Protein AF-A0A519YBW6-F1 (afdb_monomer_lite)

Structure (mmCIF, N/CA/C/O backbone):
data_AF-A0A519YBW6-F1
#
_entry.id   AF-A0A519YBW6-F1
#
loop_
_atom_site.group_PDB
_atom_site.id
_atom_site.type_symbol
_atom_site.label_atom_id
_atom_site.label_alt_id
_atom_site.label_comp_id
_atom_site.label_asym_id
_atom_site.label_entity_id
_atom_site.label_seq_id
_atom_site.pdbx_PDB_ins_code
_atom_site.Cartn_x
_atom_site.Cartn_y
_atom_site.Cartn_z
_atom_site.occupancy
_atom_site.B_iso_or_equiv
_atom_site.auth_seq_id
_atom_site.auth_comp_id
_atom_site.auth_asym_id
_atom_site.auth_atom_id
_atom_site.pdbx_PDB_model_num
ATOM 1 N N . MET A 1 1 ? 55.403 -42.410 0.006 1.00 46.16 1 MET A N 1
ATOM 2 C CA . MET A 1 1 ? 54.877 -42.848 -1.304 1.00 46.16 1 MET A CA 1
ATOM 3 C C . MET A 1 1 ? 54.795 -44.365 -1.303 1.00 46.16 1 MET A C 1
ATOM 5 O O . MET A 1 1 ? 55.770 -45.016 -1.640 1.00 46.16 1 MET A O 1
ATOM 9 N N . THR A 1 2 ? 53.668 -44.922 -0.871 1.00 36.78 2 THR A N 1
ATOM 10 C CA . THR A 1 2 ? 53.352 -46.352 -0.995 1.00 36.78 2 THR A CA 1
ATOM 11 C C . THR A 1 2 ? 51.838 -46.460 -1.130 1.00 36.78 2 THR A C 1
ATOM 13 O O . THR A 1 2 ? 51.086 -46.081 -0.234 1.00 36.78 2 THR A O 1
ATOM 16 N N . THR A 1 3 ? 51.390 -46.859 -2.314 1.00 39.72 3 THR A N 1
ATOM 17 C CA . THR A 1 3 ? 49.984 -46.994 -2.690 1.00 39.72 3 THR A CA 1
ATOM 18 C C . THR A 1 3 ? 49.427 -48.328 -2.199 1.00 39.72 3 THR A C 1
ATOM 20 O O . THR A 1 3 ? 50.020 -49.386 -2.392 1.00 39.72 3 THR A O 1
ATOM 23 N N . SER A 1 4 ? 48.273 -48.240 -1.542 1.00 36.28 4 SER A N 1
ATOM 24 C CA . SER A 1 4 ? 47.446 -49.337 -1.040 1.00 36.28 4 SER A CA 1
ATOM 25 C C . SER A 1 4 ? 46.604 -49.939 -2.170 1.00 36.28 4 SER A C 1
ATOM 27 O O . SER A 1 4 ? 45.960 -49.201 -2.914 1.00 36.28 4 SER A O 1
ATOM 29 N N . LEU A 1 5 ? 46.577 -51.270 -2.275 1.00 41.62 5 LEU A N 1
ATOM 30 C CA . LEU A 1 5 ? 45.609 -52.026 -3.073 1.00 41.62 5 LEU A CA 1
ATOM 31 C C . LEU A 1 5 ? 45.194 -53.277 -2.287 1.00 41.62 5 LEU A C 1
ATOM 33 O O . LEU A 1 5 ? 45.833 -54.320 -2.380 1.00 41.62 5 LEU A O 1
ATOM 37 N N . HIS A 1 6 ? 44.095 -53.182 -1.539 1.00 41.62 6 HIS A N 1
ATOM 38 C CA . HIS A 1 6 ? 43.350 -54.350 -1.070 1.00 41.62 6 HIS A CA 1
ATOM 39 C C . HIS A 1 6 ? 42.032 -54.441 -1.838 1.00 41.62 6 HIS A C 1
ATOM 41 O O . HIS A 1 6 ? 41.186 -53.551 -1.784 1.00 41.62 6 HIS A O 1
ATOM 47 N N . ARG A 1 7 ? 41.891 -55.536 -2.590 1.00 43.91 7 ARG A N 1
ATOM 48 C CA . ARG A 1 7 ? 40.668 -55.947 -3.279 1.00 43.91 7 ARG A CA 1
ATOM 49 C C . ARG A 1 7 ? 39.645 -56.393 -2.232 1.00 43.91 7 ARG A C 1
ATOM 51 O O . ARG A 1 7 ? 39.925 -57.325 -1.485 1.00 43.91 7 ARG A O 1
ATOM 58 N N . ALA A 1 8 ? 38.477 -55.758 -2.201 1.00 43.44 8 ALA A N 1
ATOM 59 C CA . ALA A 1 8 ? 37.335 -56.195 -1.404 1.00 43.44 8 ALA A CA 1
ATOM 60 C C . ALA A 1 8 ? 36.242 -56.759 -2.324 1.00 43.44 8 ALA A C 1
ATOM 62 O O . ALA A 1 8 ? 35.919 -56.185 -3.365 1.00 43.44 8 ALA A O 1
ATOM 63 N N . ALA A 1 9 ? 35.738 -57.927 -1.934 1.00 42.34 9 ALA A N 1
ATOM 64 C CA . ALA A 1 9 ? 34.761 -58.739 -2.637 1.00 42.34 9 ALA A CA 1
ATOM 65 C C . ALA A 1 9 ? 33.393 -58.049 -2.758 1.00 42.34 9 ALA A C 1
ATOM 67 O O . ALA A 1 9 ? 32.937 -57.365 -1.844 1.00 42.34 9 ALA A O 1
ATOM 68 N N . TRP A 1 10 ? 32.728 -58.265 -3.891 1.00 40.94 10 TRP A N 1
ATOM 69 C CA . TRP A 1 10 ? 31.355 -57.835 -4.132 1.00 40.94 10 TRP A CA 1
ATOM 70 C C . TRP A 1 10 ? 30.381 -58.815 -3.472 1.00 40.94 10 TRP A C 1
ATOM 72 O O . TRP A 1 10 ? 30.338 -59.986 -3.842 1.00 40.94 10 TRP A O 1
ATOM 82 N N . ALA A 1 11 ? 29.582 -58.330 -2.523 1.00 46.62 11 ALA A N 1
ATOM 83 C CA . ALA A 1 11 ? 28.401 -59.025 -2.022 1.00 46.62 11 ALA A CA 1
ATOM 84 C C . ALA A 1 11 ? 27.157 -58.323 -2.580 1.00 46.62 11 ALA A C 1
ATOM 86 O O . ALA A 1 11 ? 26.882 -57.170 -2.252 1.00 46.62 11 ALA A O 1
ATOM 87 N N . ALA A 1 12 ? 26.430 -59.014 -3.457 1.00 46.47 12 ALA A N 1
ATOM 88 C CA . ALA A 1 12 ? 25.155 -58.560 -3.988 1.00 46.47 12 ALA A CA 1
ATOM 89 C C . ALA A 1 12 ? 24.068 -58.717 -2.915 1.00 46.47 12 ALA A C 1
ATOM 91 O O . ALA A 1 12 ? 23.764 -59.832 -2.498 1.00 46.47 12 ALA A O 1
ATOM 92 N N . TRP A 1 13 ? 23.475 -57.604 -2.487 1.00 43.44 13 TRP A N 1
ATOM 93 C CA . TRP A 1 13 ? 22.269 -57.600 -1.663 1.00 43.44 13 TRP A CA 1
ATOM 94 C C . TRP A 1 13 ? 21.082 -57.242 -2.554 1.00 43.44 13 TRP A C 1
ATOM 96 O O . TRP A 1 13 ? 20.910 -56.094 -2.957 1.00 43.44 13 TRP A O 1
ATOM 106 N N . VAL A 1 14 ? 20.274 -58.248 -2.887 1.00 51.56 14 VAL A N 1
ATOM 107 C CA . VAL A 1 14 ? 18.954 -58.056 -3.493 1.00 51.56 14 VAL A CA 1
ATOM 108 C C . VAL A 1 14 ? 18.003 -57.678 -2.363 1.00 51.56 14 VAL A C 1
ATOM 110 O O . VAL A 1 14 ? 17.616 -58.531 -1.567 1.00 51.56 14 VAL A O 1
ATOM 113 N N . LEU A 1 15 ? 17.652 -56.396 -2.262 1.00 49.19 15 LEU A N 1
ATOM 114 C CA . LEU A 1 15 ? 16.602 -55.942 -1.356 1.00 49.19 15 LEU A CA 1
ATOM 115 C C . LEU A 1 15 ? 15.256 -56.084 -2.078 1.00 49.19 15 LEU A C 1
ATOM 117 O O . LEU A 1 15 ? 14.939 -55.338 -3.003 1.00 49.19 15 LEU A O 1
ATOM 121 N N . THR A 1 16 ? 14.487 -57.091 -1.680 1.00 52.25 16 THR A N 1
ATOM 122 C CA . THR A 1 16 ? 13.110 -57.329 -2.118 1.00 52.25 16 THR A CA 1
ATOM 123 C C . THR A 1 16 ? 12.224 -56.118 -1.825 1.00 52.25 16 THR A C 1
ATOM 125 O O . THR A 1 16 ? 12.059 -55.731 -0.669 1.00 52.25 16 THR A O 1
ATOM 128 N N . LEU A 1 17 ? 11.620 -55.554 -2.875 1.00 50.50 17 LEU A N 1
ATOM 129 C CA . LEU A 1 17 ? 10.516 -54.600 -2.786 1.00 50.50 17 LEU A CA 1
ATOM 130 C C . LEU A 1 17 ? 9.326 -55.282 -2.089 1.00 50.50 17 LEU A C 1
ATOM 132 O O . LEU A 1 17 ? 8.683 -56.164 -2.659 1.00 50.50 17 LEU A O 1
ATOM 136 N N . GLY A 1 18 ? 9.027 -54.878 -0.856 1.00 48.00 18 GLY A N 1
ATOM 137 C CA . GLY A 1 18 ? 7.773 -55.223 -0.196 1.00 48.00 18 GLY A CA 1
ATOM 138 C C . GLY A 1 18 ? 6.640 -54.385 -0.781 1.00 48.00 18 GLY A C 1
ATOM 139 O O . GLY A 1 18 ? 6.540 -53.195 -0.496 1.00 48.00 18 GLY A O 1
ATOM 140 N N . LEU A 1 19 ? 5.785 -54.998 -1.599 1.00 50.03 19 LEU A N 1
ATOM 141 C CA . LEU A 1 19 ? 4.478 -54.444 -1.947 1.00 50.03 19 LEU A CA 1
ATOM 142 C C . LEU A 1 19 ? 3.618 -54.429 -0.676 1.00 50.03 19 LEU A C 1
ATOM 144 O O . LEU A 1 19 ? 3.125 -55.469 -0.241 1.00 50.03 19 LEU A O 1
ATOM 148 N N . ALA A 1 20 ? 3.451 -53.256 -0.067 1.00 54.16 20 ALA A N 1
ATOM 149 C CA . ALA A 1 20 ? 2.447 -53.054 0.966 1.00 54.16 20 ALA A CA 1
ATOM 150 C C . ALA A 1 20 ? 1.060 -53.138 0.310 1.00 54.16 20 ALA A C 1
ATOM 152 O O . ALA A 1 20 ? 0.628 -52.227 -0.395 1.00 54.16 20 ALA A O 1
ATOM 153 N N . ALA A 1 21 ? 0.381 -54.266 0.503 1.00 49.03 21 ALA A N 1
ATOM 154 C CA . ALA A 1 21 ? -1.018 -54.421 0.150 1.00 49.03 21 ALA A CA 1
ATOM 155 C C . ALA A 1 21 ? -1.872 -53.513 1.051 1.00 49.03 21 ALA A C 1
ATOM 157 O O . ALA A 1 21 ? -1.762 -53.564 2.276 1.00 49.03 21 ALA A O 1
ATOM 158 N N . CYS A 1 22 ? -2.737 -52.693 0.449 1.00 45.34 22 CYS A N 1
ATOM 159 C CA . CYS A 1 22 ? -3.796 -51.988 1.163 1.00 45.34 22 CYS A CA 1
ATOM 160 C C . CYS A 1 22 ? -4.774 -53.005 1.759 1.00 45.34 22 CYS A C 1
ATOM 162 O O . CYS A 1 22 ? -5.685 -53.479 1.079 1.00 45.34 22 CYS A O 1
ATOM 164 N N . SER A 1 23 ? -4.623 -53.311 3.042 1.00 53.53 23 SER A N 1
ATOM 165 C CA . SER A 1 23 ? -5.712 -53.887 3.821 1.00 53.53 23 SER A CA 1
ATOM 166 C C . SER A 1 23 ? -6.702 -52.769 4.129 1.00 53.53 23 SER A C 1
ATOM 168 O O . SER A 1 23 ? -6.359 -51.785 4.779 1.00 53.53 23 SER A O 1
ATOM 170 N N . LYS A 1 24 ? -7.930 -52.899 3.623 1.00 47.19 24 LYS A N 1
ATOM 171 C CA . LYS A 1 24 ? -9.050 -52.019 3.962 1.00 47.19 24 LYS A CA 1
ATOM 172 C C . LYS A 1 24 ? -9.316 -52.147 5.461 1.00 47.19 24 LYS A C 1
ATOM 174 O O . LYS A 1 24 ? -9.797 -53.180 5.917 1.00 47.19 24 LYS A O 1
ATOM 179 N N . GLU A 1 25 ? -8.970 -51.112 6.211 1.00 49.62 25 GLU A N 1
ATOM 180 C CA . GLU A 1 25 ? -9.198 -51.043 7.648 1.00 49.62 25 GLU A CA 1
ATOM 181 C C . GLU A 1 25 ? -10.710 -51.024 7.905 1.00 49.62 25 GLU A C 1
ATOM 183 O O . GLU A 1 25 ? -11.430 -50.118 7.478 1.00 49.62 25 GLU A O 1
ATOM 188 N N . ALA A 1 26 ? -11.224 -52.089 8.521 1.00 56.41 26 ALA A N 1
ATOM 189 C CA . ALA A 1 26 ? -12.610 -52.143 8.949 1.00 56.41 26 ALA A CA 1
ATOM 190 C C . ALA A 1 26 ? -12.732 -51.306 10.225 1.00 56.41 26 ALA A C 1
ATOM 192 O O . ALA A 1 26 ? -12.296 -51.724 11.295 1.00 56.41 26 ALA A O 1
ATOM 193 N N . ALA A 1 27 ? -13.294 -50.105 10.093 1.00 53.34 27 ALA A N 1
ATOM 194 C CA . ALA A 1 27 ? -13.574 -49.235 11.225 1.00 53.34 27 ALA A CA 1
ATOM 195 C C . ALA A 1 27 ? -14.496 -49.948 12.231 1.00 53.34 27 ALA A C 1
ATOM 197 O O . ALA A 1 27 ? -15.582 -50.413 11.880 1.00 53.34 27 ALA A O 1
ATOM 198 N N . VAL A 1 28 ? -14.057 -50.024 13.488 1.00 65.19 28 VAL A N 1
ATOM 199 C CA . VAL A 1 28 ? -14.888 -50.456 14.619 1.00 65.19 28 VAL A CA 1
ATOM 200 C C . VAL A 1 28 ? -15.984 -49.400 14.834 1.00 65.19 28 VAL A C 1
ATOM 202 O O . VAL A 1 28 ? -15.660 -48.209 14.815 1.00 65.19 28 VAL A O 1
ATOM 205 N N . PRO A 1 29 ? -17.266 -49.767 15.039 1.00 55.56 29 PRO A N 1
ATOM 206 C CA . PRO A 1 29 ? -18.305 -48.781 15.310 1.00 55.56 29 PRO A CA 1
ATOM 207 C C . PRO A 1 29 ? -17.985 -48.051 16.615 1.00 55.56 29 PRO A C 1
ATOM 209 O O . PRO A 1 29 ? -17.846 -48.678 17.665 1.00 55.56 29 PRO A O 1
ATOM 212 N N . ALA A 1 30 ? -17.857 -46.728 16.545 1.00 63.09 30 ALA A N 1
ATOM 213 C CA . ALA A 1 30 ? -17.673 -45.898 17.723 1.00 63.09 30 ALA A CA 1
ATOM 214 C C . ALA A 1 30 ? -18.898 -46.019 18.642 1.00 63.09 30 ALA A C 1
ATOM 216 O O . ALA A 1 30 ? -20.039 -45.840 18.211 1.00 63.09 30 ALA A O 1
ATOM 217 N N . THR A 1 31 ? -18.656 -46.302 19.920 1.00 65.19 31 THR A N 1
ATOM 218 C CA . THR A 1 31 ? -19.639 -46.163 20.994 1.00 65.19 31 THR A CA 1
ATOM 219 C C . THR A 1 31 ? -20.155 -44.724 20.988 1.00 65.19 31 THR A C 1
ATOM 221 O O . THR A 1 31 ? -19.357 -43.786 20.966 1.00 65.19 31 THR A O 1
ATOM 224 N N . SER A 1 32 ? -21.474 -44.527 20.978 1.00 64.56 32 SER A N 1
ATOM 225 C CA . SER A 1 32 ? -22.074 -43.190 20.958 1.00 64.56 32 SER A CA 1
ATOM 226 C C . SER A 1 32 ? -21.602 -42.377 22.165 1.00 64.56 32 SER A C 1
ATOM 228 O O . SER A 1 32 ? -21.895 -42.739 23.307 1.00 64.56 32 SER A O 1
ATOM 230 N N . ALA A 1 33 ? -20.879 -41.285 21.909 1.00 66.69 33 ALA A N 1
ATOM 231 C CA . ALA A 1 33 ? -20.550 -40.293 22.923 1.00 66.69 33 ALA A CA 1
ATOM 232 C C . ALA A 1 33 ? -21.846 -39.764 23.570 1.00 66.69 33 ALA A C 1
ATOM 234 O O . ALA A 1 33 ? -22.862 -39.651 22.874 1.00 66.69 33 ALA A O 1
ATOM 235 N N . PRO A 1 34 ? -21.848 -39.441 24.878 1.00 62.59 34 PRO A N 1
ATOM 236 C CA . PRO A 1 34 ? -23.005 -38.809 25.491 1.00 62.59 34 PRO A CA 1
ATOM 237 C C . PRO A 1 34 ? -23.293 -37.508 24.742 1.00 62.59 34 PRO A C 1
ATOM 239 O O . PRO A 1 34 ? -22.373 -36.755 24.419 1.00 62.59 34 PRO A O 1
ATOM 242 N N . ALA A 1 35 ? -24.568 -37.274 24.430 1.00 62.91 35 ALA A N 1
ATOM 243 C CA . ALA A 1 35 ? -24.996 -36.048 23.783 1.00 62.91 35 ALA A CA 1
ATOM 244 C C . ALA A 1 35 ? -24.495 -34.862 24.613 1.00 62.91 35 ALA A C 1
ATOM 246 O O . ALA A 1 35 ? -24.890 -34.693 25.768 1.00 62.91 35 ALA A O 1
ATOM 247 N N . SER A 1 36 ? -23.604 -34.065 24.020 1.00 60.16 36 SER A N 1
ATOM 248 C CA . SER A 1 36 ? -23.271 -32.745 24.536 1.00 60.16 36 SER A CA 1
ATOM 249 C C . SER A 1 36 ? -24.587 -32.012 24.732 1.00 60.16 36 SER A C 1
ATOM 251 O O . SER A 1 36 ? -25.320 -31.805 23.763 1.00 60.16 36 SER A O 1
ATOM 253 N N . GLN A 1 37 ? -24.897 -31.637 25.972 1.00 58.59 37 GLN A N 1
ATOM 254 C CA . GLN A 1 37 ? -25.960 -30.676 26.220 1.00 58.59 37 GLN A CA 1
ATOM 255 C C . GLN A 1 37 ? -25.679 -29.474 25.321 1.00 58.59 37 GLN A C 1
ATOM 257 O O . GLN A 1 37 ? -24.573 -28.930 25.337 1.00 58.59 37 GLN A O 1
ATOM 262 N N . LEU A 1 38 ? -26.647 -29.122 24.475 1.00 55.69 38 LEU A N 1
ATOM 263 C CA . LEU A 1 38 ? -26.615 -27.871 23.742 1.00 55.69 38 LEU A CA 1
ATOM 264 C C . LEU A 1 38 ? -26.578 -26.787 24.811 1.00 55.69 38 LEU A C 1
ATOM 266 O O . LEU A 1 38 ? -27.598 -26.486 25.431 1.00 55.69 38 LEU A O 1
ATOM 270 N N . ALA A 1 39 ? -25.390 -26.245 25.070 1.00 56.66 39 ALA A N 1
ATOM 271 C CA . ALA A 1 39 ? -25.303 -24.932 25.658 1.00 56.66 39 ALA A CA 1
ATOM 272 C C . ALA A 1 39 ? -26.113 -24.052 24.710 1.00 56.66 39 ALA A C 1
ATOM 274 O O . ALA A 1 39 ? -25.734 -23.866 23.553 1.00 56.66 39 ALA A O 1
ATOM 275 N N . SER A 1 40 ? -27.277 -23.600 25.166 1.00 57.62 40 SER A N 1
ATOM 276 C CA . SER A 1 40 ? -28.005 -22.523 24.524 1.00 57.62 40 SER A CA 1
ATOM 277 C C . SER A 1 40 ? -27.142 -21.279 24.688 1.00 57.62 40 SER A C 1
ATOM 279 O O . SER A 1 40 ? -27.345 -20.462 25.584 1.00 57.62 40 SER A O 1
ATOM 281 N N . SER A 1 41 ? -26.100 -21.175 23.868 1.00 59.66 41 SER A N 1
ATOM 282 C CA . SER A 1 41 ? -25.545 -19.887 23.536 1.00 59.66 41 SER A CA 1
ATOM 283 C C . SER A 1 41 ? -26.643 -19.214 22.735 1.00 59.66 41 SER A C 1
ATOM 285 O O . SER A 1 41 ? -26.811 -19.507 21.549 1.00 59.66 41 SER A O 1
ATOM 287 N N . ASP A 1 42 ? -27.384 -18.318 23.375 1.00 57.59 42 ASP A N 1
ATOM 288 C CA . ASP A 1 42 ? -27.962 -17.174 22.680 1.00 57.59 42 ASP A CA 1
ATOM 289 C C . ASP A 1 42 ? -26.787 -16.352 22.128 1.00 57.59 42 ASP A C 1
ATOM 291 O O . ASP A 1 42 ? -26.455 -15.272 22.610 1.00 57.59 42 ASP A O 1
ATOM 295 N N . ALA A 1 43 ? -26.073 -16.926 21.158 1.00 62.81 43 ALA A N 1
ATOM 296 C CA . ALA A 1 43 ? -25.107 -16.233 20.350 1.00 62.81 43 ALA A CA 1
ATOM 297 C C . ALA A 1 43 ? -25.947 -15.270 19.525 1.00 62.81 43 ALA A C 1
ATOM 299 O O . ALA A 1 43 ? -26.532 -15.640 18.506 1.00 62.81 43 ALA A O 1
ATOM 300 N N . THR A 1 44 ? -26.078 -14.044 20.019 1.00 65.75 44 THR A N 1
ATOM 301 C CA . THR A 1 44 ? -26.565 -12.933 19.222 1.00 65.75 44 THR A CA 1
ATOM 302 C C . THR A 1 44 ? -25.697 -12.887 17.976 1.00 65.75 44 THR A C 1
ATOM 304 O O . THR A 1 44 ? -24.509 -12.576 18.035 1.00 65.75 44 THR A O 1
ATOM 307 N N . ALA A 1 45 ? -26.278 -13.278 16.842 1.00 75.38 45 ALA A N 1
ATOM 308 C CA . ALA A 1 45 ? -25.622 -13.157 15.558 1.00 75.38 45 ALA A CA 1
ATOM 309 C C . ALA A 1 45 ? -25.354 -11.666 15.328 1.00 75.38 45 ALA A C 1
ATOM 311 O O . ALA A 1 45 ? -26.280 -10.879 15.129 1.00 75.38 45 ALA A O 1
ATOM 312 N N . VAL A 1 46 ? -24.088 -11.268 15.431 1.00 80.56 46 VAL A N 1
ATOM 313 C CA . VAL A 1 46 ? -23.666 -9.906 15.114 1.00 80.56 46 VAL A CA 1
ATOM 314 C C . VAL A 1 46 ? -23.620 -9.800 13.594 1.00 80.56 46 VAL A C 1
ATOM 316 O O . VAL A 1 46 ? -22.908 -10.560 12.938 1.00 80.56 46 VAL A O 1
ATOM 319 N N . ASN A 1 47 ? -24.402 -8.881 13.024 1.00 93.75 47 ASN A N 1
ATOM 320 C CA . ASN A 1 47 ? -24.341 -8.597 11.592 1.00 93.75 47 ASN A CA 1
ATOM 321 C C . ASN A 1 47 ? -22.948 -8.075 11.229 1.00 93.75 47 ASN A C 1
ATOM 323 O O . ASN A 1 47 ? -22.409 -7.209 11.914 1.00 93.75 47 ASN A O 1
ATOM 327 N N . GLY A 1 48 ? -22.388 -8.571 10.127 1.00 96.69 48 GLY A N 1
ATOM 328 C CA . GLY A 1 48 ? -21.142 -8.038 9.590 1.00 96.69 48 GLY A CA 1
ATOM 329 C C . GLY A 1 48 ? -21.369 -6.693 8.901 1.00 96.69 48 GLY A C 1
ATOM 330 O O . GLY A 1 48 ? -22.211 -6.597 8.008 1.00 96.69 48 GLY A O 1
ATOM 331 N N . VAL A 1 49 ? -20.602 -5.671 9.281 1.00 97.75 49 VAL A N 1
ATOM 332 C CA . VAL A 1 49 ? -20.606 -4.346 8.642 1.00 97.75 49 VAL A CA 1
ATOM 333 C C . VAL A 1 49 ? -19.166 -3.920 8.380 1.00 97.75 49 VAL A C 1
ATOM 335 O O . VAL A 1 49 ? -18.336 -3.891 9.290 1.00 97.75 49 VAL A O 1
ATOM 338 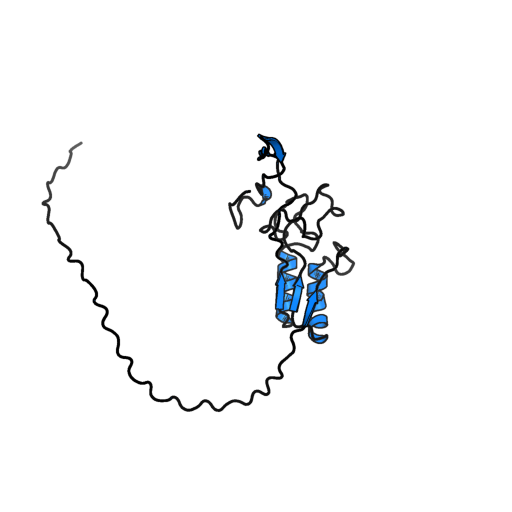N N . MET A 1 50 ? -18.863 -3.591 7.126 1.00 98.69 50 MET A N 1
ATOM 339 C CA . MET A 1 50 ? -17.524 -3.197 6.697 1.00 98.69 50 MET A CA 1
ATOM 340 C C . MET A 1 50 ? -17.425 -1.682 6.518 1.00 98.69 50 MET A C 1
ATOM 342 O O . MET A 1 50 ? -18.315 -1.066 5.932 1.00 98.69 50 MET A O 1
ATOM 346 N N . LEU A 1 51 ? -16.317 -1.106 6.979 1.00 98.75 51 LEU A N 1
ATOM 347 C CA . LEU A 1 51 ? -15.913 0.267 6.693 1.00 98.75 51 LEU A CA 1
ATOM 348 C C . LEU A 1 51 ? -14.862 0.278 5.577 1.00 98.75 51 LEU A C 1
ATOM 350 O O . LEU A 1 51 ? -13.816 -0.352 5.720 1.00 98.75 51 LEU A O 1
ATOM 354 N N . GLN A 1 52 ? -15.086 1.045 4.510 1.00 98.81 52 GLN A N 1
ATOM 355 C CA . GLN A 1 52 ? -13.992 1.457 3.628 1.00 98.81 52 GLN A CA 1
ATOM 356 C C . GLN A 1 52 ? -13.159 2.513 4.367 1.00 98.81 52 GLN A C 1
ATOM 358 O O . GLN A 1 52 ? -13.621 3.630 4.598 1.00 98.81 52 GLN A O 1
ATOM 363 N N . GLY A 1 53 ? -11.943 2.152 4.776 1.00 98.19 53 GLY A N 1
ATOM 364 C CA . GLY A 1 53 ? -11.085 2.956 5.649 1.00 98.19 53 GLY A CA 1
ATOM 365 C C . GLY A 1 53 ? -10.334 4.083 4.941 1.00 98.19 53 GLY A C 1
ATOM 366 O O . GLY A 1 53 ? -9.312 4.538 5.444 1.00 98.19 53 GLY A O 1
ATOM 367 N N . PHE A 1 54 ? -10.764 4.504 3.756 1.00 98.25 54 PHE A N 1
ATOM 368 C CA . PHE A 1 54 ? -10.070 5.504 2.950 1.00 98.25 54 PHE A CA 1
ATOM 369 C C . PHE A 1 54 ? -11.007 6.141 1.924 1.00 98.25 54 PHE A C 1
ATOM 371 O O . PHE A 1 54 ? -12.082 5.626 1.615 1.00 98.25 54 PHE A O 1
ATOM 378 N N . TYR A 1 55 ? -10.557 7.253 1.362 1.00 97.31 55 TYR A N 1
ATOM 379 C CA . TYR A 1 55 ? -11.155 7.925 0.211 1.00 97.31 55 TYR A CA 1
ATOM 380 C C . TYR A 1 55 ? -10.035 8.427 -0.710 1.00 97.31 55 TYR A C 1
ATOM 382 O O . TYR A 1 55 ? -8.863 8.311 -0.356 1.00 97.31 55 TYR A O 1
ATOM 390 N N . TRP A 1 56 ? -10.380 8.960 -1.885 1.00 95.25 56 TRP A N 1
ATOM 391 C CA . TRP A 1 56 ? -9.386 9.332 -2.898 1.00 95.25 56 TRP A CA 1
ATOM 392 C C . TRP A 1 56 ? -8.337 10.312 -2.356 1.00 95.25 56 TRP A C 1
ATOM 394 O O . TRP A 1 56 ? -7.188 9.942 -2.215 1.00 95.25 56 TRP A O 1
ATOM 404 N N . ASP A 1 57 ? -8.715 11.510 -1.913 1.00 90.56 57 ASP A N 1
ATOM 405 C CA . ASP A 1 57 ? -7.745 12.502 -1.416 1.00 90.56 57 ASP A CA 1
ATOM 406 C C . ASP A 1 57 ? -7.406 12.332 0.075 1.00 90.56 57 ASP A C 1
ATOM 408 O O . ASP A 1 57 ? -7.404 13.290 0.859 1.00 90.56 57 ASP A O 1
ATOM 412 N N . THR A 1 58 ? -7.139 11.093 0.493 1.00 93.25 58 THR A N 1
ATOM 413 C CA . THR A 1 58 ? -6.667 10.812 1.853 1.00 93.25 58 THR A CA 1
ATOM 414 C C . THR A 1 58 ? -5.362 11.580 2.096 1.00 93.25 58 THR A C 1
ATOM 416 O O . THR A 1 58 ? -4.446 11.493 1.271 1.00 93.25 58 THR A O 1
ATOM 419 N N . PRO A 1 59 ? -5.230 12.347 3.193 1.00 92.31 59 PRO A N 1
ATOM 420 C CA . PRO A 1 59 ? -4.011 13.095 3.459 1.00 92.31 59 PRO A CA 1
ATOM 421 C C . PRO A 1 59 ? -2.853 12.136 3.757 1.00 92.31 59 PRO A C 1
ATOM 423 O O . PRO A 1 59 ? -3.012 11.192 4.526 1.00 92.31 59 PRO A O 1
ATOM 426 N N . ILE A 1 60 ? -1.666 12.426 3.214 1.00 92.56 60 ILE A N 1
ATOM 427 C CA . ILE A 1 60 ? -0.425 11.688 3.532 1.00 92.56 60 ILE A CA 1
ATOM 428 C C . ILE A 1 60 ? -0.186 11.681 5.049 1.00 92.56 60 ILE A C 1
ATOM 430 O O . ILE A 1 60 ? 0.170 10.670 5.656 1.00 92.56 60 ILE A O 1
ATOM 434 N N . SER A 1 61 ? -0.419 12.833 5.675 1.00 93.00 61 SER A N 1
ATOM 435 C CA . SER A 1 61 ? -0.507 12.972 7.118 1.00 93.00 61 SER A CA 1
ATOM 436 C C . SER A 1 61 ? -1.405 14.145 7.495 1.00 93.00 61 SER A C 1
ATOM 438 O O . SER A 1 61 ? -1.607 15.086 6.725 1.00 93.00 61 SER A O 1
ATOM 440 N N . ASN A 1 62 ? -1.956 14.087 8.700 1.00 93.62 62 ASN A N 1
ATOM 441 C CA . ASN A 1 62 ? -2.657 15.193 9.336 1.00 93.62 62 ASN A CA 1
ATOM 442 C C . ASN A 1 62 ? -2.127 15.384 10.770 1.00 93.62 62 ASN A C 1
ATOM 444 O O . ASN A 1 62 ? -1.122 14.789 11.161 1.00 93.62 62 ASN A O 1
ATOM 448 N N . SER A 1 63 ? -2.796 16.210 11.574 1.00 94.94 63 SER A N 1
ATOM 449 C CA . SER A 1 63 ? -2.409 16.457 12.972 1.00 94.94 63 SER A CA 1
ATOM 450 C C . SER A 1 63 ? -2.422 15.208 13.866 1.00 94.94 63 SER A C 1
ATOM 452 O O . SER A 1 63 ? -1.812 15.227 14.931 1.00 94.94 63 SER A O 1
ATOM 454 N N . GLN A 1 64 ? -3.090 14.130 13.448 1.00 93.25 64 GLN A N 1
ATOM 455 C CA . GLN A 1 64 ? -3.149 12.842 14.144 1.00 93.25 64 GLN A CA 1
ATOM 456 C C . GLN A 1 64 ? -2.092 11.840 13.635 1.00 93.25 64 GLN A C 1
ATOM 458 O O . GLN A 1 64 ? -1.977 10.745 14.185 1.00 93.25 64 GLN A O 1
ATOM 463 N N . GLY A 1 65 ? -1.301 12.206 12.620 1.00 96.75 65 GLY A N 1
ATOM 464 C CA . GLY A 1 65 ? -0.223 11.391 12.060 1.00 96.75 65 GLY A CA 1
ATOM 465 C C . GLY A 1 65 ? -0.487 10.925 10.629 1.00 96.75 65 GLY A C 1
ATOM 466 O O . GLY A 1 65 ? -1.256 11.530 9.884 1.00 96.75 65 GLY A O 1
ATOM 467 N N . THR A 1 66 ? 0.208 9.860 10.238 1.00 97.62 66 THR A N 1
ATOM 468 C CA . THR A 1 66 ? -0.003 9.144 8.966 1.00 97.62 66 THR A CA 1
ATOM 469 C C . THR A 1 66 ? -1.365 8.455 8.939 1.00 97.62 66 THR A C 1
ATOM 471 O O . THR A 1 66 ? -1.971 8.227 9.989 1.00 97.62 66 THR A O 1
ATOM 474 N N . TRP A 1 67 ? -1.848 8.067 7.759 1.00 98.00 67 TRP A N 1
ATOM 475 C CA . TRP A 1 67 ? -3.163 7.433 7.650 1.00 98.00 67 TRP A CA 1
ATOM 476 C C . TRP A 1 67 ? -3.284 6.121 8.443 1.00 98.00 67 TRP A C 1
ATOM 478 O O . TRP A 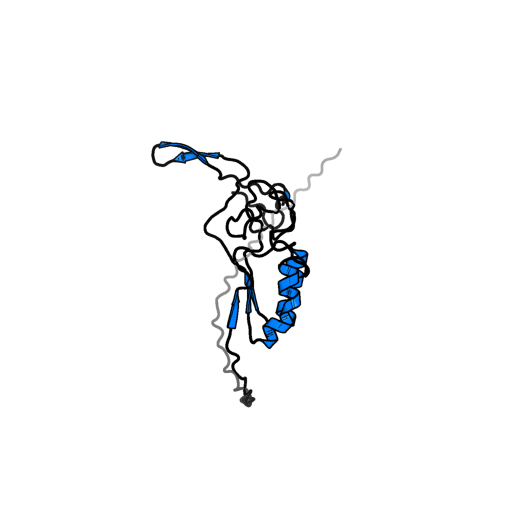1 67 ? -4.295 5.894 9.108 1.00 98.00 67 TRP A O 1
ATOM 488 N N . TRP A 1 68 ? -2.223 5.309 8.494 1.00 98.56 68 TRP A N 1
ATOM 489 C CA . TRP A 1 68 ? -2.168 4.128 9.369 1.00 98.56 68 TRP A CA 1
ATOM 490 C C . TRP A 1 68 ? -2.337 4.470 10.851 1.00 98.56 68 TRP A C 1
ATOM 492 O O . TRP A 1 68 ? -3.033 3.763 11.579 1.00 98.56 68 TRP A O 1
ATOM 502 N N . GLN A 1 69 ? -1.760 5.580 11.310 1.00 98.69 69 GLN A N 1
ATOM 503 C CA . GLN A 1 69 ? -1.941 6.035 12.690 1.00 98.69 69 GLN A CA 1
ATOM 504 C C . GLN A 1 69 ? -3.364 6.547 12.934 1.00 98.69 69 GLN A C 1
ATOM 506 O O . GLN A 1 69 ? -3.936 6.244 13.982 1.00 98.69 69 GLN A O 1
ATOM 511 N N . VAL A 1 70 ? -3.961 7.252 11.965 1.00 98.44 70 VAL A N 1
ATOM 512 C CA . VAL A 1 70 ? -5.361 7.700 12.040 1.00 98.44 70 VAL A CA 1
ATOM 513 C C . VAL A 1 70 ? -6.290 6.500 12.219 1.00 98.44 70 VAL A C 1
ATOM 515 O O . VAL A 1 70 ? -7.038 6.462 13.197 1.00 98.44 70 VAL A O 1
ATOM 518 N N . LEU A 1 71 ? -6.211 5.504 11.332 1.00 98.44 71 LEU A N 1
ATOM 519 C CA . LEU A 1 71 ? -7.059 4.310 11.394 1.00 98.44 71 LEU A CA 1
ATOM 520 C C . LEU A 1 71 ? -6.838 3.509 12.681 1.00 98.44 71 LEU A C 1
ATOM 522 O O . LEU A 1 71 ? -7.805 3.179 13.367 1.00 98.44 71 LEU A O 1
ATOM 526 N N . GLY A 1 72 ? -5.580 3.265 13.059 1.00 98.50 72 GLY A N 1
ATOM 527 C CA . GLY A 1 72 ? -5.258 2.553 14.295 1.00 98.50 72 GLY A CA 1
ATOM 528 C C . GLY A 1 72 ? -5.787 3.264 15.546 1.00 98.50 72 GLY A C 1
ATOM 529 O O . GLY A 1 72 ? -6.339 2.616 16.434 1.00 98.50 72 GLY A O 1
ATOM 530 N N . SER A 1 73 ? -5.692 4.599 15.602 1.00 98.44 73 SER A N 1
ATOM 531 C CA . SER A 1 73 ? -6.169 5.391 16.748 1.00 98.44 73 SER A CA 1
ATOM 532 C C . SER A 1 73 ? -7.692 5.372 16.924 1.00 98.44 73 SER A C 1
ATOM 534 O O . SER A 1 73 ? -8.184 5.579 18.032 1.00 98.44 73 SER A O 1
ATOM 536 N N . ARG A 1 74 ? -8.435 5.089 15.847 1.00 98.38 74 ARG A N 1
ATOM 537 C CA . ARG A 1 74 ? -9.904 5.054 15.824 1.00 98.38 74 ARG A CA 1
ATOM 538 C C . ARG A 1 74 ? -10.490 3.647 15.926 1.00 98.38 74 ARG A C 1
ATOM 540 O O . ARG A 1 74 ? -11.706 3.498 15.909 1.00 98.38 74 ARG A O 1
ATOM 547 N N . ALA A 1 75 ? -9.667 2.612 16.094 1.00 98.69 75 ALA A N 1
ATOM 548 C CA . ALA A 1 75 ? -10.136 1.227 16.164 1.00 98.69 75 ALA A CA 1
ATOM 549 C C . ALA A 1 75 ? -11.250 1.010 17.212 1.00 98.69 75 ALA A C 1
ATOM 551 O O . ALA A 1 75 ? -12.234 0.326 16.935 1.00 98.69 75 ALA A O 1
ATOM 552 N N . SER A 1 76 ? -11.140 1.638 18.390 1.00 98.69 76 SER A N 1
ATOM 553 C CA . SER A 1 76 ? -12.189 1.547 19.417 1.00 98.69 76 SER A CA 1
ATOM 554 C C . SER A 1 76 ? -13.476 2.271 19.014 1.00 98.69 76 SER A C 1
ATOM 556 O O . SER A 1 76 ? -14.562 1.743 19.233 1.00 98.69 76 SER A O 1
ATOM 558 N N . GLU A 1 77 ? -13.361 3.440 18.375 1.00 98.62 77 GLU A N 1
ATOM 559 C CA . GLU A 1 77 ? -14.499 4.197 17.836 1.00 98.62 77 GLU A CA 1
ATOM 560 C C . GLU A 1 77 ? -15.248 3.366 16.784 1.00 98.62 77 GLU A C 1
ATOM 562 O O . GLU A 1 77 ? -16.469 3.245 16.846 1.00 98.62 77 GLU A O 1
ATOM 567 N N . PHE A 1 78 ? -14.523 2.728 15.860 1.00 98.62 78 PHE A N 1
ATOM 568 C CA . PHE A 1 78 ? -15.114 1.899 14.807 1.00 98.62 78 PHE A CA 1
ATOM 569 C C . PHE A 1 78 ? -15.865 0.687 15.370 1.00 98.62 78 PHE A C 1
ATOM 571 O O . PHE A 1 78 ? -16.987 0.407 14.949 1.00 98.62 78 PHE A O 1
ATOM 578 N N . SER A 1 79 ? -15.271 -0.003 16.347 1.00 98.19 79 SER A N 1
ATOM 579 C CA . SER A 1 79 ? -15.899 -1.149 17.013 1.00 98.19 79 SER A CA 1
ATOM 580 C C . SER A 1 79 ? -17.169 -0.737 17.771 1.00 98.19 79 SER A C 1
ATOM 582 O O . SER A 1 79 ? -18.222 -1.348 17.601 1.00 98.19 79 SER A O 1
ATOM 584 N N . GLN A 1 80 ? -17.124 0.371 18.524 1.00 98.19 80 GLN A N 1
ATOM 585 C CA . GLN A 1 80 ? -18.295 0.913 19.233 1.00 98.19 80 GLN A CA 1
ATOM 586 C C . GLN A 1 80 ? -19.405 1.387 18.284 1.00 98.19 80 GLN A C 1
ATOM 588 O O . GLN A 1 80 ? -20.583 1.297 18.627 1.00 98.19 80 GLN A O 1
ATOM 593 N N . ALA A 1 81 ? -19.045 1.859 17.088 1.00 98.12 81 ALA A N 1
ATOM 594 C CA . ALA A 1 81 ? -19.997 2.215 16.039 1.00 98.12 81 ALA A CA 1
ATOM 595 C C . ALA A 1 81 ? -20.659 0.992 15.368 1.00 98.12 81 ALA A C 1
ATOM 597 O O . ALA A 1 81 ? -21.601 1.163 14.594 1.00 98.12 81 ALA A O 1
ATOM 598 N N . GLY A 1 82 ? -20.199 -0.231 15.662 1.00 97.19 82 GLY A N 1
ATOM 599 C CA . GLY A 1 82 ? -20.768 -1.477 15.146 1.00 97.19 82 GLY A CA 1
ATOM 600 C C . GLY A 1 82 ? -20.114 -2.002 13.867 1.00 97.19 82 GLY A C 1
ATOM 601 O O . GLY A 1 82 ? -20.638 -2.939 13.264 1.00 97.19 82 GLY A O 1
ATOM 602 N N . PHE A 1 83 ? -18.979 -1.435 13.441 1.00 98.56 83 PHE A N 1
ATOM 603 C CA . PHE A 1 83 ? -18.192 -2.047 12.373 1.00 98.56 83 PHE A CA 1
ATOM 604 C C . PHE A 1 83 ? -17.558 -3.348 12.864 1.00 98.56 83 PHE A C 1
ATOM 606 O O . PHE A 1 83 ? -17.133 -3.463 14.011 1.00 98.56 83 PHE A O 1
ATOM 613 N N . THR A 1 84 ? -17.463 -4.323 11.968 1.00 98.38 84 THR A N 1
ATOM 614 C CA . THR A 1 84 ? -16.836 -5.628 12.227 1.00 98.38 84 THR A CA 1
ATOM 615 C C . THR A 1 84 ? -15.606 -5.858 11.355 1.00 98.38 84 THR A C 1
ATOM 617 O O . THR A 1 84 ? -14.865 -6.816 11.572 1.00 98.38 84 THR A O 1
ATOM 620 N N . ALA A 1 85 ? -15.397 -5.017 10.340 1.00 98.75 85 ALA A N 1
ATOM 621 C CA . ALA A 1 85 ? -14.262 -5.097 9.434 1.00 98.75 85 ALA A CA 1
ATOM 622 C C . ALA A 1 85 ? -13.880 -3.723 8.870 1.00 98.75 85 ALA A C 1
ATOM 624 O O . ALA A 1 85 ? -14.742 -2.859 8.689 1.00 98.75 85 ALA A O 1
ATOM 625 N N . VAL A 1 86 ? -12.602 -3.555 8.533 1.00 98.88 86 VAL A N 1
ATOM 626 C CA . VAL A 1 86 ? -12.077 -2.387 7.819 1.00 98.88 86 VAL A CA 1
ATOM 627 C C . VAL A 1 86 ? -11.363 -2.847 6.550 1.00 98.88 86 VAL A C 1
ATOM 629 O O . VAL A 1 86 ? -10.451 -3.671 6.606 1.00 98.88 86 VAL A O 1
ATOM 632 N N . TRP A 1 87 ? -11.771 -2.299 5.409 1.00 98.88 87 TRP A N 1
ATOM 633 C CA . TRP A 1 87 ? -11.067 -2.422 4.135 1.00 98.88 87 TRP A CA 1
ATOM 634 C C . TRP A 1 87 ? -10.040 -1.293 4.018 1.00 98.88 87 TRP A C 1
ATOM 636 O O . TRP A 1 87 ? -10.399 -0.112 4.015 1.00 98.88 87 TRP A O 1
ATOM 646 N N . LEU A 1 88 ? -8.762 -1.665 3.982 1.00 98.81 88 LEU A N 1
ATOM 647 C CA . LEU A 1 88 ? -7.634 -0.752 3.832 1.00 98.81 88 LEU A CA 1
ATOM 648 C C . LEU A 1 88 ? -7.380 -0.434 2.351 1.00 98.81 88 LEU A C 1
ATOM 650 O O . LEU A 1 88 ? -7.629 -1.293 1.505 1.00 98.81 88 LEU A O 1
ATOM 654 N N . PRO A 1 89 ? -6.865 0.767 2.025 1.00 98.44 89 PRO A N 1
ATOM 655 C CA . PRO A 1 89 ? -6.366 1.038 0.682 1.00 98.44 89 PRO A CA 1
ATOM 656 C C . PRO A 1 89 ? -5.149 0.150 0.382 1.00 98.44 89 PRO A C 1
ATOM 658 O O . PRO A 1 89 ? -4.533 -0.351 1.328 1.00 98.44 89 PRO A O 1
ATOM 661 N N . PRO A 1 90 ? -4.747 0.005 -0.894 1.00 98.56 90 PRO A N 1
ATOM 662 C CA . PRO A 1 90 ? -3.565 -0.770 -1.246 1.00 98.56 90 PRO A CA 1
ATOM 663 C C . PRO A 1 90 ? -2.328 -0.308 -0.459 1.00 98.56 90 PRO A C 1
ATOM 665 O O . PRO A 1 90 ? -1.896 0.846 -0.549 1.00 98.56 90 PRO A O 1
ATOM 668 N N . ALA A 1 91 ? -1.754 -1.206 0.336 1.00 98.44 91 ALA A N 1
ATOM 669 C CA . ALA A 1 91 ? -0.708 -0.890 1.300 1.00 98.44 91 ALA A CA 1
ATOM 670 C C . ALA A 1 91 ? 0.712 -0.994 0.727 1.00 98.44 91 ALA A C 1
ATOM 672 O O . ALA A 1 91 ? 1.680 -0.635 1.402 1.00 98.44 91 ALA A O 1
ATOM 673 N N . TYR A 1 92 ? 0.845 -1.482 -0.505 1.00 98.50 92 TYR A N 1
ATOM 674 C CA . TYR A 1 92 ? 2.111 -1.651 -1.211 1.00 98.50 92 TYR A CA 1
ATOM 675 C C . TYR A 1 92 ? 2.540 -0.411 -2.005 1.00 98.50 92 TYR A C 1
ATOM 677 O O . TYR A 1 92 ? 1.768 0.508 -2.280 1.00 98.50 92 TYR A O 1
ATOM 685 N N . LYS A 1 93 ? 3.821 -0.375 -2.378 1.00 98.56 93 LYS A N 1
ATOM 686 C CA . LYS A 1 93 ? 4.445 0.741 -3.082 1.00 98.56 93 LYS A CA 1
ATOM 687 C C . LYS A 1 93 ? 3.807 0.939 -4.457 1.00 98.56 93 LYS A C 1
ATOM 689 O O . LYS A 1 93 ? 3.885 0.071 -5.330 1.00 98.56 93 LYS A O 1
ATOM 694 N N . GLY A 1 94 ? 3.221 2.117 -4.647 1.00 97.62 94 GLY A N 1
ATOM 695 C CA . GLY A 1 94 ? 2.721 2.596 -5.930 1.00 97.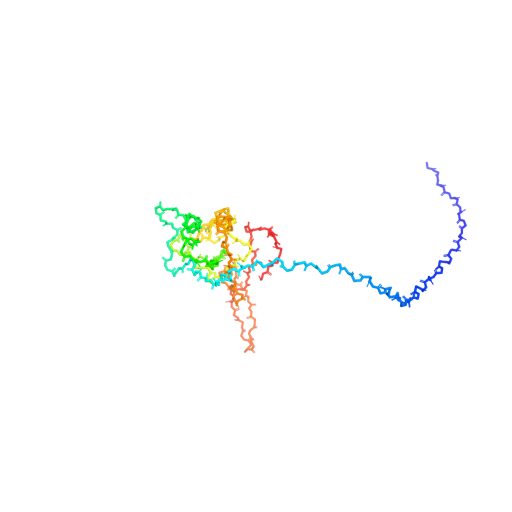62 94 GLY A CA 1
ATOM 696 C C . GLY A 1 94 ? 3.753 3.398 -6.723 1.00 97.62 94 GLY A C 1
ATOM 697 O O . GLY A 1 94 ? 4.877 3.660 -6.276 1.00 97.62 94 GLY A O 1
ATOM 698 N N . TRP A 1 95 ? 3.354 3.800 -7.921 1.00 95.62 95 TRP A N 1
ATOM 699 C CA . TRP A 1 95 ? 4.121 4.670 -8.794 1.00 95.62 95 TRP A CA 1
ATOM 700 C C . TRP A 1 95 ? 4.223 6.088 -8.213 1.00 95.62 95 TRP A C 1
ATOM 702 O O . TRP A 1 95 ? 3.291 6.627 -7.634 1.00 95.62 95 TRP A O 1
ATOM 712 N N . ASN A 1 96 ? 5.380 6.721 -8.370 1.00 94.38 96 ASN A N 1
ATOM 713 C CA . ASN A 1 96 ? 5.561 8.128 -8.033 1.00 94.38 96 ASN A CA 1
ATOM 714 C C . ASN A 1 96 ? 6.366 8.786 -9.161 1.00 94.38 96 ASN A C 1
ATOM 716 O O . ASN A 1 96 ? 7.601 8.733 -9.131 1.00 94.38 96 ASN A O 1
ATOM 720 N N . PRO A 1 97 ? 5.700 9.344 -10.190 1.00 88.19 97 PRO A N 1
ATOM 721 C CA . PRO A 1 97 ? 6.360 9.801 -11.415 1.00 88.19 97 PRO A CA 1
ATOM 722 C C . PRO A 1 97 ? 7.443 10.846 -11.162 1.00 88.19 97 PRO A C 1
ATOM 724 O O . PRO A 1 97 ? 8.488 10.825 -11.806 1.00 88.19 97 PRO A O 1
ATOM 727 N N . ASN A 1 98 ? 7.202 11.732 -10.196 1.00 90.06 98 ASN A N 1
ATOM 728 C CA . ASN A 1 98 ? 8.066 12.874 -9.915 1.00 90.06 98 ASN A CA 1
ATOM 729 C C . ASN A 1 98 ? 8.859 12.702 -8.612 1.00 90.06 98 ASN A C 1
ATOM 731 O O . ASN A 1 98 ? 9.478 13.662 -8.157 1.00 90.06 98 ASN A O 1
ATOM 735 N N . GLN A 1 99 ? 8.810 11.507 -8.005 1.00 89.94 99 GLN A N 1
ATOM 736 C CA . GLN A 1 99 ? 9.477 11.158 -6.744 1.00 89.94 99 GLN A CA 1
ATOM 737 C C . GLN A 1 99 ? 9.277 12.204 -5.637 1.00 89.94 99 GLN A C 1
ATOM 739 O O . GLN A 1 99 ? 10.180 12.474 -4.847 1.00 89.94 99 GLN A O 1
ATOM 744 N N . ASN A 1 100 ? 8.093 12.816 -5.592 1.00 89.06 100 ASN A N 1
ATOM 745 C CA . ASN A 1 100 ? 7.756 13.825 -4.596 1.00 89.06 100 ASN A CA 1
ATOM 746 C C . ASN A 1 100 ? 6.563 13.352 -3.748 1.00 89.06 100 ASN A C 1
ATOM 748 O O . ASN A 1 100 ? 5.763 12.549 -4.235 1.00 89.06 100 ASN A O 1
ATOM 752 N N . PRO A 1 101 ? 6.413 13.835 -2.502 1.00 83.94 101 PRO A N 1
ATOM 753 C CA . PRO A 1 101 ? 5.323 13.395 -1.632 1.00 83.94 101 PRO A CA 1
ATOM 754 C C . PRO A 1 101 ? 3.925 13.653 -2.212 1.00 83.94 101 PRO A C 1
ATOM 756 O O . PRO A 1 101 ? 3.059 12.793 -2.135 1.00 83.94 101 PRO A O 1
ATOM 759 N N . ALA A 1 102 ? 3.704 14.802 -2.853 1.00 85.62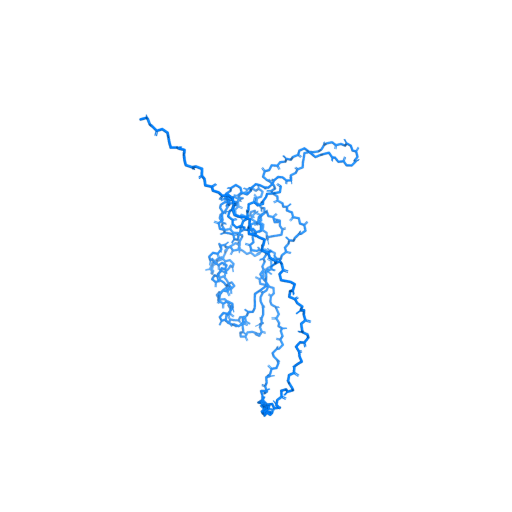 102 ALA A N 1
ATOM 760 C CA . ALA A 1 102 ? 2.407 15.167 -3.430 1.00 85.62 102 ALA A CA 1
ATOM 761 C C . ALA A 1 102 ? 1.998 14.310 -4.645 1.00 85.62 102 ALA A C 1
ATOM 763 O O . ALA A 1 102 ? 0.830 14.309 -5.018 1.00 85.62 102 ALA A O 1
ATOM 764 N N . ALA A 1 103 ? 2.941 13.591 -5.256 1.00 87.44 103 ALA A N 1
ATOM 765 C CA . ALA A 1 103 ? 2.720 12.700 -6.392 1.00 87.44 103 ALA A CA 1
ATOM 766 C C . ALA A 1 103 ? 2.688 11.212 -5.993 1.00 87.44 103 ALA A C 1
ATOM 768 O O . ALA A 1 103 ? 2.749 10.347 -6.866 1.00 87.44 103 ALA A O 1
ATOM 769 N N . MET A 1 104 ? 2.630 10.902 -4.692 1.00 93.50 104 MET A N 1
ATOM 770 C CA . MET A 1 104 ? 2.480 9.527 -4.215 1.00 93.50 104 MET A CA 1
ATOM 771 C C . MET A 1 104 ? 1.106 8.969 -4.592 1.00 93.50 104 MET A C 1
ATOM 773 O O . MET A 1 104 ? 0.085 9.591 -4.293 1.00 93.50 104 MET A O 1
ATOM 777 N N . ASP A 1 105 ? 1.115 7.786 -5.207 1.00 94.62 105 ASP A N 1
ATOM 778 C CA . ASP A 1 105 ? -0.075 7.051 -5.638 1.00 94.62 105 ASP A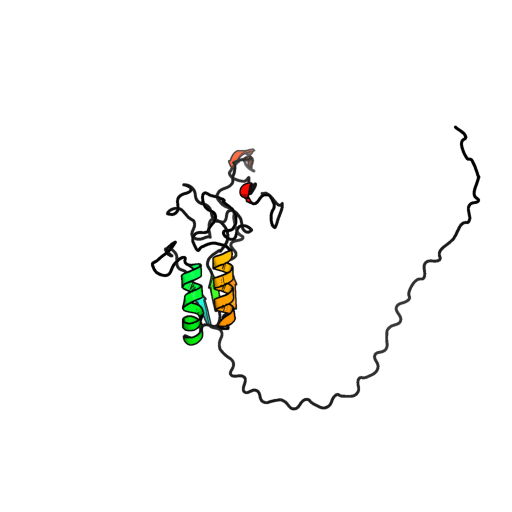 CA 1
ATOM 779 C C . ASP A 1 105 ? -1.073 6.789 -4.499 1.00 94.62 105 ASP A C 1
ATOM 781 O O . ASP A 1 105 ? -0.675 6.556 -3.355 1.00 94.62 105 ASP A O 1
ATOM 785 N N . GLU A 1 106 ? -2.360 6.715 -4.847 1.00 96.38 106 GLU A N 1
ATOM 786 C CA . GLU A 1 106 ? -3.429 6.206 -3.970 1.00 96.38 106 GLU A CA 1
ATOM 787 C C . GLU A 1 106 ? -3.401 4.668 -3.824 1.00 96.38 106 GLU A C 1
ATOM 789 O O . GLU A 1 106 ? -4.303 4.058 -3.261 1.00 96.38 106 GLU A O 1
ATOM 794 N N . GLY A 1 107 ? -2.377 4.016 -4.374 1.00 97.00 107 GLY A N 1
ATOM 795 C CA . GLY A 1 107 ? -2.122 2.584 -4.260 1.00 97.00 107 GLY A CA 1
ATOM 796 C C . GLY A 1 107 ? -2.546 1.763 -5.482 1.00 97.00 107 GLY A C 1
ATOM 797 O O . GLY A 1 107 ? -2.092 0.631 -5.643 1.00 97.00 107 GLY A O 1
ATOM 798 N N . TYR A 1 108 ? -3.354 2.326 -6.384 1.00 98.00 108 TYR A N 1
ATOM 799 C CA . TYR A 1 108 ? -3.850 1.622 -7.569 1.00 98.00 108 TYR A CA 1
ATOM 800 C C . TYR A 1 108 ? -2.833 1.556 -8.711 1.00 98.00 108 TYR A C 1
ATOM 802 O O . TYR A 1 108 ? -2.850 0.592 -9.476 1.00 98.00 108 TYR A O 1
ATOM 810 N N . GLY A 1 109 ? -1.912 2.516 -8.820 1.00 97.62 109 GLY A N 1
ATOM 811 C CA . GLY A 1 109 ? -0.775 2.452 -9.740 1.00 97.62 109 GLY A CA 1
ATOM 812 C C . GLY A 1 109 ? 0.343 1.575 -9.186 1.00 97.62 109 GLY A C 1
ATOM 813 O O . GLY A 1 109 ? 1.430 2.062 -8.886 1.00 97.62 109 GLY A O 1
ATOM 814 N N . VAL A 1 110 ? 0.074 0.279 -9.034 1.00 98.12 110 VAL A N 1
ATOM 815 C CA . VAL A 1 110 ? 0.953 -0.689 -8.356 1.00 98.12 110 VAL A CA 1
ATOM 816 C C . VAL A 1 110 ? 2.347 -0.728 -8.969 1.00 98.12 110 VAL A C 1
ATOM 818 O O . VAL A 1 110 ? 2.478 -1.005 -10.156 1.00 98.12 110 VAL A O 1
ATOM 821 N N . TYR A 1 111 ? 3.393 -0.556 -8.165 1.00 98.50 111 TYR A N 1
ATOM 822 C CA . TYR A 1 111 ? 4.765 -0.805 -8.605 1.00 98.50 111 TYR A CA 1
ATOM 823 C C . TYR A 1 111 ? 5.303 -2.123 -8.029 1.00 98.50 111 TYR A C 1
ATOM 825 O O . TYR A 1 111 ? 5.684 -3.013 -8.792 1.00 98.50 111 TYR A O 1
ATOM 833 N N . ASP A 1 112 ? 5.293 -2.284 -6.703 1.00 98.50 112 ASP A N 1
ATOM 834 C CA . ASP A 1 112 ? 5.884 -3.445 -6.025 1.00 98.50 112 ASP A CA 1
ATOM 835 C C . ASP A 1 112 ? 5.013 -3.935 -4.864 1.00 98.50 112 ASP A C 1
ATOM 837 O O . ASP A 1 112 ? 5.000 -3.337 -3.790 1.00 98.50 112 ASP A O 1
ATOM 841 N N . ARG A 1 113 ? 4.321 -5.064 -5.069 1.00 97.81 113 ARG A N 1
ATOM 842 C CA . ARG A 1 113 ? 3.402 -5.666 -4.083 1.00 97.81 113 ARG A CA 1
ATOM 843 C C . ARG A 1 113 ? 4.096 -6.170 -2.814 1.00 97.81 113 ARG A C 1
ATOM 845 O O . ARG A 1 113 ? 3.424 -6.376 -1.811 1.00 97.81 113 ARG A O 1
ATOM 852 N N . TYR A 1 114 ? 5.413 -6.379 -2.849 1.00 98.44 114 TYR A N 1
ATOM 853 C CA . TYR A 1 114 ? 6.183 -6.839 -1.688 1.00 98.44 114 TYR A CA 1
ATOM 854 C C . TYR A 1 114 ? 6.744 -5.692 -0.843 1.00 98.44 114 TYR A C 1
ATOM 856 O O . TYR A 1 114 ? 7.259 -5.933 0.245 1.00 98.44 114 TYR A O 1
ATOM 864 N N . ASP A 1 115 ? 6.667 -4.452 -1.324 1.00 98.69 115 ASP A N 1
ATOM 865 C CA . ASP A 1 115 ? 7.121 -3.278 -0.585 1.00 98.69 115 ASP A CA 1
ATOM 866 C C . ASP A 1 115 ? 5.933 -2.587 0.082 1.00 98.69 115 ASP A C 1
ATOM 868 O O . ASP A 1 115 ? 5.331 -1.678 -0.483 1.00 98.69 115 ASP A O 1
ATOM 872 N N . LEU A 1 116 ? 5.612 -2.997 1.308 1.00 98.69 116 LEU A N 1
ATOM 873 C CA . LEU A 1 116 ? 4.534 -2.426 2.130 1.00 98.69 116 LEU A CA 1
ATOM 874 C C . LEU A 1 116 ? 4.941 -1.116 2.836 1.00 98.69 116 LEU A C 1
ATOM 876 O O . LEU A 1 116 ? 4.512 -0.824 3.953 1.00 98.69 116 LEU A O 1
ATOM 880 N N . GLY A 1 117 ? 5.828 -0.337 2.213 1.00 98.44 117 GLY A N 1
ATOM 881 C CA . GLY A 1 117 ? 6.411 0.862 2.810 1.00 98.44 117 GLY A CA 1
ATOM 882 C C . GLY A 1 117 ? 7.644 0.561 3.666 1.00 98.44 117 GLY A C 1
ATOM 883 O O . GLY A 1 117 ? 7.782 1.108 4.765 1.00 98.44 117 GLY A O 1
ATOM 884 N N . GLU A 1 118 ? 8.498 -0.348 3.193 1.00 98.81 118 GLU A N 1
ATOM 885 C CA . GLU A 1 118 ? 9.700 -0.833 3.888 1.00 98.81 118 GLU A CA 1
ATOM 886 C C . GLU A 1 118 ? 10.991 -0.442 3.156 1.00 98.81 118 GLU A C 1
ATOM 888 O O . GLU A 1 118 ? 11.997 -0.125 3.795 1.00 98.81 118 GLU A O 1
ATOM 893 N N . PHE A 1 119 ? 10.966 -0.399 1.822 1.00 98.56 119 PHE A N 1
ATOM 894 C CA . PHE A 1 119 ? 12.155 -0.157 1.005 1.00 98.56 119 PHE A CA 1
ATOM 895 C C . PHE A 1 119 ? 12.126 1.234 0.377 1.00 98.56 119 PHE A C 1
ATOM 897 O O . PHE A 1 119 ? 11.070 1.754 0.014 1.00 98.56 119 PHE A O 1
ATOM 904 N N . ASN A 1 120 ? 13.302 1.845 0.201 1.00 97.56 120 ASN A N 1
ATOM 905 C CA . ASN A 1 120 ? 13.415 3.133 -0.481 1.00 97.56 120 ASN A CA 1
ATOM 906 C C . ASN A 1 120 ? 13.245 2.958 -2.000 1.00 97.56 120 ASN A C 1
ATOM 908 O O . ASN A 1 120 ? 14.217 2.818 -2.744 1.00 97.56 120 ASN A O 1
ATOM 912 N N . GLN A 1 121 ? 11.992 2.944 -2.446 1.00 97.12 121 GLN A N 1
ATOM 913 C CA . GLN A 1 121 ? 11.588 2.790 -3.840 1.00 97.12 121 GLN A CA 1
ATOM 914 C C . GLN A 1 121 ? 10.684 3.944 -4.253 1.00 97.12 121 GLN A C 1
ATOM 916 O O . GLN A 1 121 ? 9.858 4.411 -3.472 1.00 97.12 121 GLN A O 1
ATOM 921 N N . LYS A 1 122 ? 10.838 4.401 -5.500 1.00 96.50 122 LYS A N 1
ATOM 922 C CA . LYS A 1 122 ? 10.047 5.505 -6.073 1.00 96.50 122 LYS A CA 1
ATOM 923 C C . LYS A 1 122 ? 10.083 6.784 -5.215 1.00 96.50 122 LYS A C 1
ATOM 925 O O . LYS A 1 122 ? 9.087 7.483 -5.069 1.00 96.50 122 LYS A O 1
ATOM 930 N N . GLY A 1 123 ? 11.255 7.088 -4.654 1.00 95.31 123 GLY A N 1
ATOM 931 C CA . GLY A 1 123 ? 11.511 8.322 -3.905 1.00 95.31 123 GLY A CA 1
ATOM 932 C C . GLY A 1 123 ? 11.049 8.321 -2.446 1.00 95.31 123 GLY A C 1
ATOM 933 O O . GLY A 1 123 ? 11.109 9.366 -1.806 1.00 95.31 123 GLY A O 1
ATOM 934 N N . SER A 1 124 ? 10.583 7.189 -1.904 1.00 96.69 124 SER A N 1
ATOM 935 C CA . SER A 1 124 ? 10.153 7.096 -0.505 1.00 96.69 124 SER A CA 1
ATOM 936 C C . SER A 1 124 ? 10.327 5.688 0.069 1.00 96.69 124 SER A C 1
ATOM 938 O O . SER A 1 124 ? 10.181 4.689 -0.637 1.00 96.69 124 SER A O 1
ATOM 940 N N . VAL A 1 125 ? 10.572 5.612 1.382 1.00 97.44 125 VAL A N 1
ATOM 941 C CA . VAL A 1 125 ? 10.395 4.371 2.153 1.00 97.44 125 VAL A CA 1
ATOM 942 C C . VAL A 1 125 ?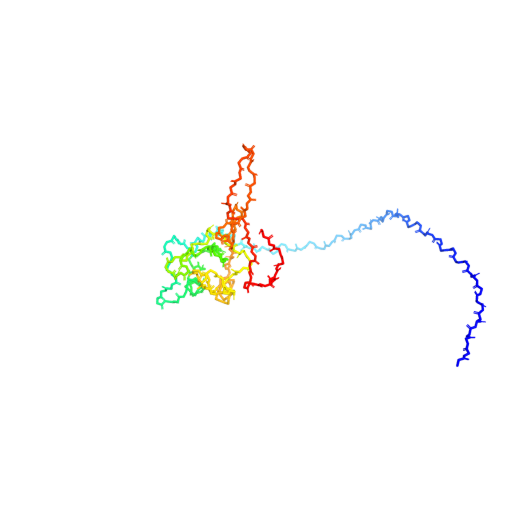 8.907 4.098 2.345 1.00 97.44 125 VAL A C 1
ATOM 944 O O . VAL A 1 125 ? 8.404 3.102 1.837 1.00 97.44 125 VAL A O 1
ATOM 947 N N . ALA A 1 126 ? 8.191 5.011 3.005 1.00 97.50 126 ALA A N 1
ATOM 948 C CA . ALA A 1 126 ? 6.760 4.892 3.264 1.00 97.50 126 ALA A CA 1
ATOM 949 C C . ALA A 1 126 ? 5.934 4.866 1.967 1.00 97.50 126 ALA A C 1
ATOM 951 O O . ALA A 1 126 ? 6.305 5.495 0.966 1.00 97.50 126 ALA A O 1
ATOM 952 N N . THR A 1 127 ? 4.786 4.190 2.004 1.00 97.94 127 THR A N 1
ATOM 953 C CA . THR A 1 127 ? 3.705 4.450 1.046 1.00 97.94 127 THR A CA 1
ATOM 954 C C . THR A 1 127 ? 2.997 5.751 1.414 1.00 97.94 127 THR A C 1
ATOM 956 O O . THR A 1 127 ? 3.358 6.412 2.392 1.00 97.94 127 THR A O 1
ATOM 959 N N . ARG A 1 128 ? 1.978 6.136 0.639 1.00 96.38 128 ARG A N 1
ATOM 960 C CA . ARG A 1 128 ? 1.172 7.328 0.926 1.00 96.38 128 ARG A CA 1
ATOM 961 C C . ARG A 1 128 ? 0.593 7.310 2.343 1.00 96.38 128 ARG A C 1
ATOM 963 O O . ARG A 1 128 ? 0.435 8.355 2.962 1.00 96.38 128 ARG A O 1
ATOM 970 N N . TYR A 1 129 ? 0.311 6.116 2.852 1.00 97.94 129 TYR A N 1
ATOM 971 C CA . TYR A 1 129 ? -0.424 5.898 4.091 1.00 97.94 129 TYR A CA 1
ATOM 972 C C . TYR A 1 129 ? 0.473 5.678 5.316 1.00 97.94 129 TYR A C 1
ATOM 974 O O . TYR A 1 129 ? -0.008 5.799 6.444 1.00 97.94 129 TYR A O 1
ATOM 982 N N . GLY A 1 130 ? 1.765 5.392 5.110 1.00 98.12 130 GLY A N 1
ATOM 983 C CA . GLY A 1 130 ? 2.757 5.187 6.167 1.00 98.12 130 GLY A CA 1
ATOM 984 C C . GLY A 1 130 ? 3.759 4.069 5.861 1.00 98.12 130 GLY A C 1
ATOM 985 O O . GLY A 1 130 ? 3.880 3.596 4.731 1.00 98.12 130 GLY A O 1
ATOM 986 N N . THR A 1 131 ? 4.518 3.659 6.875 1.00 98.69 131 THR A N 1
ATOM 987 C CA . THR A 1 131 ? 5.500 2.562 6.796 1.00 98.69 131 THR A CA 1
ATOM 988 C C . THR A 1 131 ? 4.887 1.207 7.152 1.00 98.69 131 THR A C 1
ATOM 990 O O . THR A 1 131 ? 3.848 1.149 7.816 1.00 98.69 131 THR A O 1
ATOM 993 N N . LEU A 1 132 ? 5.581 0.111 6.823 1.00 98.75 132 LEU A N 1
ATOM 994 C CA . LEU A 1 132 ? 5.195 -1.249 7.236 1.00 98.75 132 LEU A CA 1
ATOM 995 C C . LEU A 1 132 ? 5.006 -1.373 8.763 1.00 98.75 132 LEU A C 1
ATOM 997 O O . LEU A 1 132 ? 4.082 -2.035 9.238 1.00 98.75 132 LEU A O 1
ATOM 1001 N N . GLY A 1 133 ? 5.848 -0.704 9.556 1.00 98.81 133 GLY A N 1
ATOM 1002 C CA . GLY A 1 133 ? 5.717 -0.700 11.017 1.00 98.81 133 GLY A CA 1
ATOM 1003 C C . GLY A 1 133 ? 4.425 -0.024 11.497 1.00 98.81 133 GLY A C 1
ATOM 1004 O O . GLY A 1 133 ? 3.750 -0.522 12.403 1.00 98.81 133 GLY A O 1
ATOM 1005 N N . GLN A 1 134 ? 4.044 1.085 10.858 1.00 98.81 134 GLN A N 1
ATOM 1006 C CA . GLN A 1 134 ? 2.787 1.781 11.144 1.00 98.81 134 GLN A CA 1
ATOM 1007 C C . GLN A 1 134 ? 1.575 0.962 10.683 1.00 98.81 134 GLN A C 1
ATOM 1009 O O . GLN A 1 134 ? 0.610 0.860 11.438 1.00 98.81 134 GLN A O 1
ATOM 1014 N N . LEU A 1 135 ? 1.649 0.316 9.514 1.00 98.88 135 LEU A N 1
ATOM 1015 C CA . LEU A 1 135 ? 0.624 -0.615 9.031 1.00 98.88 135 LEU A CA 1
ATOM 1016 C C . LEU A 1 135 ? 0.414 -1.768 10.022 1.00 98.88 135 LEU A C 1
ATOM 1018 O O . LEU A 1 135 ? -0.708 -2.030 10.442 1.00 98.88 135 LEU A O 1
ATOM 1022 N N . THR A 1 136 ? 1.499 -2.403 10.470 1.00 98.88 136 THR A N 1
ATOM 1023 C CA . THR A 1 136 ? 1.447 -3.508 11.444 1.00 98.88 136 THR A CA 1
ATOM 1024 C C . THR A 1 136 ? 0.804 -3.062 12.761 1.00 98.88 136 THR A C 1
ATOM 1026 O O . THR A 1 136 ? -0.019 -3.777 13.336 1.00 98.88 136 THR A O 1
ATOM 1029 N N . THR A 1 137 ? 1.131 -1.851 13.222 1.00 98.88 137 THR A N 1
ATOM 1030 C CA . THR A 1 137 ? 0.534 -1.255 14.428 1.00 98.88 137 THR A CA 1
ATOM 1031 C C . THR A 1 137 ? -0.958 -0.966 14.233 1.00 98.88 137 THR A C 1
ATOM 1033 O O . THR A 1 137 ? -1.756 -1.274 15.118 1.00 98.88 137 THR A O 1
ATOM 1036 N N . CYS A 1 138 ? -1.352 -0.434 13.072 1.00 98.88 138 CYS A N 1
ATOM 1037 C CA . CYS A 1 138 ? -2.750 -0.208 12.703 1.00 98.88 138 CYS A CA 1
ATOM 1038 C C . CYS A 1 138 ? -3.552 -1.515 12.720 1.00 98.88 138 CYS A C 1
ATOM 1040 O O . CYS A 1 138 ? -4.562 -1.606 13.415 1.00 98.88 138 CYS A O 1
ATOM 1042 N N . ILE A 1 139 ? -3.070 -2.548 12.022 1.00 98.94 139 ILE A N 1
ATOM 1043 C CA . ILE A 1 139 ? -3.712 -3.870 11.959 1.00 98.94 139 ILE A CA 1
ATOM 1044 C C . ILE A 1 139 ? -3.847 -4.477 13.358 1.00 98.94 139 ILE A C 1
ATOM 1046 O O . ILE A 1 139 ? -4.910 -4.976 13.720 1.00 98.94 139 ILE A O 1
ATOM 1050 N N . THR A 1 140 ? -2.798 -4.381 14.178 1.00 98.88 140 THR A N 1
ATOM 1051 C CA . THR A 1 140 ? -2.827 -4.863 15.567 1.00 98.88 140 THR A CA 1
ATOM 1052 C C . THR A 1 140 ? -3.898 -4.143 16.388 1.00 98.88 140 THR A C 1
ATOM 1054 O O . THR A 1 140 ? -4.658 -4.788 17.109 1.00 98.88 140 THR A O 1
ATOM 1057 N N . ALA A 1 141 ? -4.003 -2.817 16.269 1.00 98.88 141 ALA A N 1
ATOM 1058 C CA . ALA A 1 141 ? -5.018 -2.038 16.975 1.00 98.88 141 ALA A CA 1
ATOM 1059 C C . ALA A 1 141 ? -6.446 -2.402 16.533 1.00 98.88 141 ALA A C 1
ATOM 1061 O O . ALA A 1 141 ? -7.330 -2.533 17.383 1.00 98.88 141 ALA A O 1
ATOM 1062 N N . LEU A 1 142 ? -6.662 -2.612 15.230 1.00 98.88 142 LEU A N 1
ATOM 1063 C CA . LEU A 1 142 ? -7.944 -3.058 14.675 1.00 98.88 142 LEU A CA 1
ATOM 1064 C C . LEU A 1 142 ? -8.328 -4.445 15.217 1.00 98.88 142 LEU A C 1
ATOM 1066 O O . LEU A 1 142 ? -9.409 -4.595 15.791 1.00 98.88 142 LEU A O 1
ATOM 1070 N N . HIS A 1 143 ? -7.415 -5.419 15.153 1.00 98.94 143 HIS A N 1
ATOM 1071 C CA . HIS A 1 143 ? -7.644 -6.763 15.695 1.00 98.94 143 HIS A CA 1
ATOM 1072 C C . HIS A 1 143 ? -7.927 -6.753 17.204 1.00 98.94 143 HIS A C 1
ATOM 1074 O O . HIS A 1 143 ? -8.847 -7.432 17.658 1.00 98.94 143 HIS A O 1
ATOM 1080 N N . ASN A 1 144 ? -7.204 -5.941 17.983 1.00 98.81 144 ASN A N 1
ATOM 1081 C CA . ASN A 1 144 ? -7.436 -5.806 19.427 1.00 98.81 144 ASN A CA 1
ATOM 1082 C C . ASN A 1 144 ? -8.831 -5.249 19.771 1.00 98.81 144 ASN A C 1
ATOM 1084 O O . ASN A 1 144 ? -9.282 -5.410 20.902 1.00 98.81 144 ASN A O 1
ATOM 1088 N N . ASN A 1 145 ? -9.518 -4.614 18.816 1.00 98.62 145 ASN A N 1
ATOM 1089 C CA . ASN A 1 145 ? -10.893 -4.125 18.960 1.00 98.62 145 ASN A CA 1
ATOM 1090 C C . ASN A 1 145 ? -11.926 -5.021 18.245 1.00 98.62 145 ASN A C 1
ATOM 1092 O O . ASN A 1 145 ? -13.069 -4.606 18.045 1.00 98.62 145 ASN A O 1
ATOM 1096 N N . GLY A 1 146 ? -11.545 -6.246 17.866 1.00 98.00 146 GLY A N 1
ATOM 1097 C CA . GLY A 1 146 ? -12.443 -7.224 17.243 1.00 98.00 146 GLY A CA 1
ATOM 1098 C C . GLY A 1 146 ? -12.778 -6.941 15.776 1.00 98.00 146 GLY A C 1
ATOM 1099 O O . GLY A 1 146 ? -13.712 -7.539 15.246 1.00 98.00 146 GLY A O 1
ATOM 1100 N N . LEU A 1 147 ? -12.038 -6.046 15.115 1.00 98.75 147 LEU A N 1
ATOM 1101 C CA . LEU A 1 147 ? -12.242 -5.706 13.708 1.00 98.75 147 LEU A CA 1
ATOM 1102 C C . LEU A 1 147 ? -11.393 -6.614 12.823 1.00 98.75 147 LEU A C 1
ATOM 1104 O O . LEU A 1 147 ? -10.185 -6.714 13.022 1.00 98.75 147 LEU A O 1
ATOM 1108 N N . GLN A 1 148 ? -12.002 -7.226 11.810 1.00 98.81 148 GLN A N 1
ATOM 1109 C CA . GLN A 1 148 ? -11.260 -7.851 10.715 1.00 98.81 148 GLN A CA 1
ATOM 1110 C C . GLN A 1 148 ? -10.613 -6.784 9.826 1.00 98.81 148 GLN A C 1
ATOM 1112 O O . GLN A 1 148 ? -11.097 -5.654 9.736 1.00 98.81 148 GLN A O 1
ATOM 1117 N N . VAL A 1 149 ? -9.539 -7.154 9.134 1.00 98.88 149 VAL A N 1
ATOM 1118 C CA . VAL A 1 149 ? -8.845 -6.268 8.198 1.00 98.88 149 VAL A CA 1
ATOM 1119 C C . VAL A 1 149 ? -8.784 -6.920 6.826 1.00 98.88 149 VAL A C 1
ATOM 1121 O O . VAL A 1 149 ? -8.367 -8.073 6.708 1.00 98.88 149 VAL A O 1
ATOM 1124 N N . TYR A 1 150 ? -9.180 -6.175 5.796 1.00 98.81 150 TYR A N 1
ATOM 1125 C CA . TYR A 1 150 ? -9.097 -6.601 4.402 1.00 98.81 150 TYR A CA 1
ATOM 1126 C C . TYR A 1 150 ? -8.171 -5.674 3.624 1.00 98.81 150 TYR A C 1
ATOM 1128 O O . TYR A 1 150 ? -8.305 -4.455 3.695 1.00 98.81 150 TYR A O 1
ATOM 1136 N N . GLU A 1 151 ? -7.242 -6.270 2.887 1.00 98.38 151 GLU A N 1
ATOM 1137 C CA . GLU A 1 151 ? -6.301 -5.568 2.019 1.00 98.38 151 GLU A CA 1
ATOM 1138 C C . GLU A 1 151 ? -6.875 -5.432 0.607 1.00 98.38 151 GLU A C 1
ATOM 1140 O O . GLU A 1 151 ? -7.467 -6.379 0.078 1.00 98.38 151 GLU A O 1
ATOM 1145 N N . ASP A 1 152 ? -6.665 -4.277 -0.019 1.00 98.56 152 ASP A N 1
ATOM 1146 C CA . ASP A 1 152 ? -7.011 -4.070 -1.422 1.00 98.56 152 ASP A CA 1
ATOM 1147 C C . ASP A 1 152 ? -5.958 -4.682 -2.360 1.00 98.56 152 ASP A C 1
ATOM 1149 O O . ASP A 1 152 ? -4.809 -4.238 -2.444 1.00 98.56 152 ASP A O 1
ATOM 1153 N N . MET A 1 153 ? -6.357 -5.714 -3.104 1.00 98.12 153 MET A N 1
ATOM 1154 C CA . MET A 1 153 ? -5.475 -6.456 -4.004 1.00 98.12 153 MET A CA 1
ATOM 1155 C C . MET A 1 153 ? -5.703 -6.065 -5.466 1.00 98.12 153 MET A C 1
ATOM 1157 O O . MET A 1 153 ? -6.522 -6.644 -6.182 1.00 98.12 153 MET A O 1
ATOM 1161 N N . VAL A 1 154 ? -4.887 -5.140 -5.960 1.00 98.31 154 VAL A N 1
ATOM 1162 C CA . VAL A 1 154 ? -4.856 -4.709 -7.354 1.00 98.31 154 VAL A CA 1
ATOM 1163 C C . VAL A 1 154 ? -3.926 -5.637 -8.126 1.00 98.31 154 VAL A C 1
ATOM 1165 O O . VAL A 1 154 ? -2.703 -5.534 -8.045 1.00 98.31 154 VAL A O 1
ATOM 1168 N N . MET A 1 155 ? -4.501 -6.568 -8.888 1.00 97.88 155 MET A N 1
ATOM 1169 C CA . MET A 1 155 ? -3.759 -7.619 -9.613 1.00 97.88 155 MET A CA 1
ATOM 1170 C C . MET A 1 155 ? -3.736 -7.425 -11.136 1.00 97.88 155 MET A C 1
ATOM 1172 O O . MET A 1 155 ? -3.085 -8.182 -11.845 1.00 97.88 155 MET A O 1
ATOM 1176 N N . ASN A 1 156 ? -4.446 -6.414 -11.640 1.00 98.50 156 ASN A N 1
ATOM 1177 C CA . ASN A 1 156 ? -4.660 -6.210 -13.073 1.00 98.50 156 ASN A CA 1
ATOM 1178 C C . ASN A 1 156 ? -3.402 -5.733 -13.825 1.00 98.50 156 ASN A C 1
ATOM 1180 O O . ASN A 1 156 ? -3.167 -6.148 -14.954 1.00 98.50 156 ASN A O 1
ATOM 1184 N N . HIS A 1 157 ? -2.609 -4.839 -13.230 1.00 98.06 157 HIS A N 1
ATOM 1185 C CA . HIS A 1 157 ? -1.485 -4.191 -13.912 1.00 98.06 157 HIS A CA 1
ATOM 1186 C C . HIS A 1 157 ? -0.325 -3.876 -12.960 1.00 98.06 157 HIS A C 1
ATOM 1188 O O . HIS A 1 157 ? -0.396 -4.128 -11.752 1.00 98.06 157 HIS A O 1
ATOM 1194 N N . LEU A 1 158 ? 0.748 -3.342 -13.543 1.00 98.00 158 LEU A N 1
ATOM 1195 C CA . LEU A 1 158 ? 1.875 -2.708 -12.873 1.00 98.00 158 LEU A CA 1
ATOM 1196 C C . LEU A 1 158 ? 2.189 -1.385 -13.585 1.00 98.00 158 LEU A C 1
ATOM 1198 O O . LEU A 1 158 ? 2.086 -1.308 -14.807 1.00 98.00 158 LEU A O 1
ATOM 1202 N N . ASN A 1 159 ? 2.595 -0.371 -12.827 1.00 96.69 159 ASN A N 1
ATOM 1203 C CA . ASN A 1 159 ? 2.974 0.956 -13.297 1.00 96.69 159 ASN A CA 1
ATOM 1204 C C . ASN A 1 159 ? 4.356 1.352 -12.772 1.00 96.69 159 ASN A C 1
ATOM 1206 O O . ASN A 1 159 ? 4.822 0.892 -11.731 1.00 96.69 159 ASN A O 1
ATOM 1210 N N . GLY A 1 160 ? 5.011 2.260 -13.497 1.00 96.06 160 GLY A N 1
ATOM 1211 C CA . GLY A 1 160 ? 6.303 2.800 -13.088 1.00 96.06 160 GLY A CA 1
ATOM 1212 C C . GLY A 1 160 ? 7.455 1.808 -13.229 1.00 96.06 160 GLY A C 1
ATOM 1213 O O . GLY A 1 160 ? 8.289 1.744 -12.327 1.00 96.06 160 GLY A O 1
ATOM 1214 N N . ALA A 1 161 ? 7.507 1.052 -14.330 1.00 97.81 161 ALA A N 1
ATOM 1215 C CA . ALA A 1 161 ? 8.627 0.161 -14.633 1.00 97.81 161 ALA A CA 1
ATOM 1216 C C . ALA A 1 161 ? 9.975 0.899 -14.547 1.00 97.81 161 ALA A C 1
ATOM 1218 O O . ALA A 1 161 ? 10.067 2.100 -14.818 1.00 97.81 161 ALA A O 1
ATOM 1219 N N . ASP A 1 162 ? 11.025 0.181 -14.164 1.00 97.50 162 ASP A N 1
ATOM 1220 C CA . ASP A 1 162 ? 12.363 0.737 -13.951 1.00 97.50 162 ASP A CA 1
ATOM 1221 C C . ASP A 1 162 ? 13.079 1.054 -15.266 1.00 97.50 162 ASP A C 1
ATOM 1223 O O . ASP A 1 162 ? 13.929 1.943 -15.312 1.00 97.50 162 ASP A O 1
ATOM 1227 N N . ALA A 1 163 ? 12.726 0.349 -16.342 1.00 97.56 163 ALA A N 1
ATOM 1228 C CA . ALA A 1 163 ? 13.213 0.638 -17.683 1.00 97.56 163 ALA A CA 1
ATOM 1229 C C . ALA A 1 163 ? 12.213 0.183 -18.759 1.00 97.56 163 ALA A C 1
ATOM 1231 O O . ALA A 1 163 ? 11.410 -0.726 -18.522 1.00 97.56 163 ALA A O 1
ATOM 1232 N N . PRO A 1 164 ? 12.270 0.783 -19.957 1.00 98.06 164 PRO A N 1
ATOM 1233 C CA . PRO A 1 164 ? 11.583 0.240 -21.109 1.00 98.06 164 PRO A CA 1
ATOM 1234 C C . PRO A 1 164 ? 12.353 -0.929 -21.733 1.00 98.06 164 PRO A C 1
ATOM 1236 O O . PRO A 1 164 ? 13.578 -1.029 -21.622 1.00 98.06 164 PRO A O 1
ATOM 1239 N N . GLU A 1 165 ? 11.631 -1.771 -22.459 1.00 98.31 165 GLU A N 1
ATOM 1240 C CA . GLU A 1 165 ? 12.167 -2.849 -23.280 1.00 98.31 165 GLU A CA 1
ATOM 1241 C C . GLU A 1 165 ? 11.640 -2.732 -24.710 1.00 98.31 165 GLU A C 1
ATOM 1243 O O . GLU A 1 165 ? 10.551 -2.211 -24.963 1.00 98.31 165 GLU A O 1
ATOM 1248 N N . SER A 1 166 ? 12.437 -3.200 -25.672 1.00 98.19 166 SER A N 1
ATOM 1249 C CA . SER A 1 166 ? 12.016 -3.265 -27.072 1.00 98.19 166 SER A CA 1
ATOM 1250 C C . SER A 1 166 ? 11.146 -4.497 -27.289 1.00 98.19 166 SER A C 1
ATOM 1252 O O . SER A 1 166 ? 11.644 -5.622 -27.268 1.00 98.19 166 SER A O 1
ATOM 1254 N N . VAL A 1 167 ? 9.856 -4.282 -27.527 1.00 98.00 167 VAL A N 1
ATOM 1255 C CA . VAL A 1 167 ? 8.859 -5.341 -27.705 1.00 98.00 167 VAL A CA 1
ATOM 1256 C C . VAL A 1 167 ? 8.351 -5.321 -29.139 1.00 98.00 167 VAL A C 1
ATOM 1258 O O . VAL A 1 167 ? 7.944 -4.279 -29.653 1.00 98.00 167 VAL A O 1
ATOM 1261 N N . LYS A 1 168 ? 8.358 -6.486 -29.793 1.00 98.00 168 LYS A N 1
ATOM 1262 C CA . LYS A 1 168 ? 7.745 -6.661 -31.111 1.00 98.00 168 LYS A CA 1
ATOM 1263 C C . LYS A 1 168 ? 6.254 -6.952 -30.949 1.00 98.00 168 LYS A C 1
ATOM 1265 O O . LYS A 1 168 ? 5.885 -7.927 -30.298 1.00 98.00 168 LYS A O 1
ATOM 1270 N N . LEU A 1 169 ? 5.415 -6.121 -31.552 1.00 97.38 169 LEU A N 1
ATOM 1271 C CA . LEU A 1 169 ? 3.964 -6.256 -31.523 1.00 97.38 169 LEU A CA 1
ATOM 1272 C C . LEU A 1 169 ? 3.455 -7.198 -32.619 1.00 97.38 169 LEU A C 1
ATOM 1274 O O . LEU A 1 169 ? 4.177 -7.573 -33.546 1.00 97.38 169 LEU A O 1
ATOM 1278 N N . GLN A 1 170 ? 2.180 -7.578 -32.510 1.00 97.50 170 GLN A N 1
ATOM 1279 C CA . GLN A 1 170 ? 1.525 -8.486 -33.458 1.00 97.50 170 GLN A CA 1
ATOM 1280 C C . GLN A 1 170 ? 1.436 -7.909 -34.876 1.00 97.50 170 GLN A C 1
ATOM 1282 O O . GLN A 1 170 ? 1.484 -8.664 -35.842 1.00 97.50 170 GLN A O 1
ATOM 1287 N N . ASP A 1 171 ? 1.364 -6.583 -35.009 1.00 97.44 171 ASP A N 1
ATOM 1288 C CA . ASP A 1 171 ? 1.385 -5.884 -36.299 1.00 97.44 171 ASP A CA 1
ATOM 1289 C C . ASP A 1 171 ? 2.784 -5.839 -36.949 1.00 97.44 171 ASP A C 1
ATOM 1291 O O . ASP A 1 171 ? 2.952 -5.314 -38.049 1.00 97.44 171 ASP A O 1
ATOM 1295 N N . GLY A 1 172 ? 3.796 -6.407 -36.284 1.00 97.12 172 GLY A N 1
ATOM 1296 C CA . GLY A 1 172 ? 5.176 -6.468 -36.749 1.00 97.12 172 GLY A CA 1
ATOM 1297 C C . GLY A 1 172 ? 6.029 -5.256 -36.379 1.00 97.12 172 GLY A C 1
ATOM 1298 O O . GLY A 1 172 ? 7.241 -5.310 -36.606 1.00 97.12 172 GLY A O 1
ATOM 1299 N N . THR A 1 173 ? 5.448 -4.204 -35.793 1.00 98.19 173 THR A N 1
ATOM 1300 C CA . THR A 1 173 ? 6.193 -3.032 -35.314 1.00 98.19 173 THR A CA 1
ATOM 1301 C C . THR A 1 173 ? 6.968 -3.348 -34.035 1.00 98.19 173 THR A C 1
ATOM 1303 O O . THR A 1 173 ? 6.597 -4.230 -33.262 1.00 98.19 173 THR A O 1
ATOM 1306 N N . THR A 1 174 ? 8.064 -2.625 -33.800 1.00 98.44 174 THR A N 1
ATOM 1307 C CA . THR A 1 174 ? 8.802 -2.678 -32.532 1.00 98.44 174 THR A CA 1
ATOM 1308 C C . THR A 1 174 ? 8.545 -1.393 -31.764 1.00 98.44 174 THR A C 1
ATOM 1310 O O . THR A 1 174 ? 8.759 -0.307 -32.304 1.00 98.44 174 THR A O 1
ATOM 1313 N N . GLN A 1 175 ? 8.117 -1.513 -30.509 1.00 98.06 175 GLN A N 1
ATOM 1314 C CA . GLN A 1 175 ? 7.881 -0.379 -29.618 1.00 98.06 175 GLN A CA 1
ATOM 1315 C C . GLN A 1 175 ? 8.742 -0.471 -28.359 1.00 98.06 175 GLN A C 1
ATOM 1317 O O . GLN A 1 175 ? 9.114 -1.557 -27.920 1.00 98.06 175 GLN A O 1
ATOM 1322 N N . SER A 1 176 ? 9.053 0.690 -27.785 1.00 98.12 176 SER A N 1
ATOM 1323 C CA . SER A 1 176 ? 9.722 0.814 -26.490 1.00 98.12 176 SER A CA 1
ATOM 1324 C C . SER A 1 176 ? 8.651 0.893 -25.401 1.00 98.12 176 SER A C 1
ATOM 1326 O O . SER A 1 176 ? 7.971 1.914 -25.293 1.00 98.12 176 SER A O 1
ATOM 1328 N N . LEU A 1 177 ? 8.456 -0.190 -24.645 1.00 98.12 177 LEU A N 1
ATOM 1329 C CA . LEU A 1 177 ? 7.380 -0.323 -23.655 1.00 98.12 177 LEU A CA 1
ATOM 1330 C C . LEU A 1 177 ? 7.949 -0.487 -22.245 1.00 98.12 177 LEU A C 1
ATOM 1332 O O . LEU A 1 177 ? 8.927 -1.197 -22.049 1.00 98.12 177 LEU A O 1
ATOM 1336 N N . TYR A 1 178 ? 7.330 0.151 -21.253 1.00 97.56 178 TYR A N 1
ATOM 1337 C CA . TYR A 1 178 ? 7.747 0.088 -19.849 1.00 97.56 178 TYR A CA 1
ATOM 1338 C C . TYR A 1 178 ? 7.306 -1.227 -19.196 1.00 97.56 178 TYR A C 1
ATOM 1340 O O . TYR A 1 178 ? 6.255 -1.287 -18.563 1.00 97.56 178 TYR A O 1
ATOM 1348 N N . THR A 1 179 ? 8.116 -2.273 -19.370 1.00 98.06 179 THR A N 1
ATOM 1349 C CA . THR A 1 179 ? 7.821 -3.638 -18.898 1.00 98.06 179 THR A CA 1
ATOM 1350 C C . THR A 1 179 ? 8.826 -4.195 -17.898 1.00 98.06 179 THR A C 1
ATOM 1352 O O . THR A 1 179 ? 8.512 -5.197 -17.272 1.00 98.06 179 THR A O 1
ATOM 1355 N N . LYS A 1 180 ? 9.979 -3.544 -17.688 1.00 98.38 180 LYS A N 1
ATOM 1356 C CA . LYS A 1 180 ? 11.044 -4.070 -16.824 1.00 98.38 180 LYS A CA 1
ATOM 1357 C C . LYS A 1 180 ? 10.928 -3.595 -15.379 1.00 98.38 180 LYS A C 1
ATOM 1359 O O . LYS A 1 180 ? 11.123 -2.406 -15.115 1.00 98.38 180 LYS A O 1
ATOM 1364 N N . PHE A 1 181 ? 10.714 -4.510 -14.440 1.00 98.56 181 PHE A N 1
ATOM 1365 C CA . PHE A 1 181 ? 10.647 -4.240 -13.000 1.00 98.56 181 PHE A CA 1
ATOM 1366 C C . PHE A 1 181 ? 11.684 -5.081 -12.254 1.00 98.56 181 PHE A C 1
ATOM 1368 O O . PHE A 1 181 ? 11.558 -6.301 -12.132 1.00 98.56 181 PHE A O 1
ATOM 1375 N N . ASN A 1 182 ? 12.720 -4.421 -11.741 1.00 97.50 182 ASN A N 1
ATOM 1376 C CA . ASN A 1 182 ? 13.873 -5.065 -11.114 1.00 97.50 182 ASN A CA 1
ATOM 1377 C C . ASN A 1 182 ? 13.887 -4.959 -9.584 1.00 97.50 182 ASN A C 1
ATOM 1379 O O . ASN A 1 182 ? 14.621 -5.709 -8.942 1.00 97.50 182 ASN A O 1
ATOM 1383 N N . TYR A 1 183 ? 13.109 -4.037 -9.005 1.00 97.94 183 TYR A N 1
ATOM 1384 C CA . TYR A 1 183 ? 12.976 -3.864 -7.555 1.00 97.94 183 TYR A CA 1
ATOM 1385 C C . TYR A 1 183 ? 14.321 -3.734 -6.819 1.00 97.94 183 TYR A C 1
ATOM 1387 O O . TYR A 1 183 ? 14.515 -4.293 -5.736 1.00 97.94 183 TYR A O 1
ATOM 1395 N N . THR A 1 184 ? 15.278 -3.004 -7.412 1.00 97.38 184 THR A N 1
ATOM 1396 C CA . THR A 1 184 ? 16.687 -2.983 -6.959 1.00 97.38 184 THR A CA 1
ATOM 1397 C C . THR A 1 184 ? 16.840 -2.684 -5.462 1.00 97.38 184 THR A C 1
ATOM 1399 O O . THR A 1 184 ? 17.649 -3.326 -4.797 1.00 97.38 184 THR A O 1
ATOM 1402 N N . ALA A 1 185 ? 16.054 -1.756 -4.899 1.00 97.56 185 ALA A N 1
ATOM 1403 C CA . ALA A 1 185 ? 16.167 -1.396 -3.482 1.00 97.56 185 ALA A CA 1
ATOM 1404 C C . ALA A 1 185 ? 15.609 -2.464 -2.524 1.00 97.56 185 ALA A C 1
ATOM 1406 O O . ALA A 1 185 ? 16.052 -2.531 -1.379 1.00 97.56 185 ALA A O 1
ATOM 1407 N N . ARG A 1 186 ? 14.667 -3.304 -2.978 1.00 98.12 186 ARG A N 1
ATOM 1408 C CA . ARG A 1 186 ? 14.184 -4.466 -2.215 1.00 98.12 186 ARG A CA 1
ATOM 1409 C C . ARG A 1 186 ? 15.176 -5.631 -2.254 1.00 98.12 186 ARG A C 1
ATOM 1411 O O . ARG A 1 186 ? 15.150 -6.486 -1.374 1.00 98.12 186 ARG A O 1
ATOM 1418 N N . ALA A 1 187 ? 16.054 -5.668 -3.259 1.00 97.81 187 ALA A N 1
ATOM 1419 C CA . ALA A 1 187 ? 17.164 -6.618 -3.368 1.00 97.81 187 ALA A CA 1
ATOM 1420 C C . ALA A 1 187 ? 16.751 -8.098 -3.186 1.00 97.81 187 ALA A C 1
ATOM 1422 O O . ALA A 1 187 ? 17.473 -8.894 -2.590 1.00 97.81 187 ALA A O 1
ATOM 1423 N N . GLY A 1 188 ? 15.571 -8.469 -3.694 1.00 97.88 188 GLY A N 1
ATOM 1424 C CA . GLY A 1 188 ? 15.052 -9.838 -3.625 1.00 97.88 188 GLY A CA 1
ATOM 1425 C C . GLY A 1 188 ? 14.458 -10.252 -2.274 1.00 97.88 188 GLY A C 1
ATOM 1426 O O . GLY A 1 188 ? 14.077 -11.414 -2.125 1.00 97.88 188 GLY A O 1
ATOM 1427 N N . ALA A 1 189 ? 14.339 -9.341 -1.299 1.00 98.44 189 ALA A N 1
ATOM 1428 C CA . ALA A 1 189 ? 13.625 -9.624 -0.056 1.00 98.44 189 ALA A CA 1
ATOM 1429 C C . ALA A 1 189 ? 12.179 -10.060 -0.355 1.00 98.44 189 ALA A C 1
ATOM 1431 O O . ALA A 1 189 ? 11.510 -9.479 -1.217 1.00 98.44 189 ALA A O 1
ATOM 1432 N N . TYR A 1 190 ? 11.725 -11.107 0.342 1.00 98.38 190 TYR A N 1
ATOM 1433 C CA . TYR A 1 190 ? 10.438 -11.809 0.185 1.00 98.38 190 TYR A CA 1
ATOM 1434 C C . TYR A 1 190 ? 10.220 -12.547 -1.147 1.00 98.38 190 TYR A C 1
ATOM 1436 O O . TYR A 1 190 ? 9.622 -13.621 -1.154 1.00 98.38 190 TYR A O 1
ATOM 1444 N N . SER A 1 191 ? 10.707 -12.011 -2.266 1.00 98.25 191 SER A N 1
ATOM 1445 C CA . SER A 1 191 ? 10.613 -12.626 -3.591 1.00 98.25 191 SER A CA 1
ATOM 1446 C C . SER A 1 191 ? 11.731 -12.136 -4.504 1.00 98.25 191 SER A C 1
ATOM 1448 O O . SER A 1 191 ? 11.942 -10.933 -4.652 1.00 98.25 191 SER A O 1
ATOM 1450 N N . ASN A 1 192 ? 12.419 -13.062 -5.169 1.00 97.56 192 ASN A N 1
ATOM 1451 C CA . ASN A 1 192 ? 13.436 -12.756 -6.177 1.00 97.56 192 ASN A CA 1
ATOM 1452 C C . ASN A 1 192 ? 12.861 -12.615 -7.600 1.00 97.56 192 ASN A C 1
ATOM 1454 O O . ASN A 1 192 ? 13.631 -12.491 -8.550 1.00 97.56 192 ASN A O 1
ATOM 1458 N N . TYR A 1 193 ? 11.535 -12.660 -7.758 1.00 98.19 193 TYR A N 1
ATOM 1459 C CA . TYR A 1 193 ? 10.882 -12.513 -9.055 1.00 98.19 193 TYR A CA 1
ATOM 1460 C C . TYR A 1 193 ? 10.981 -11.069 -9.570 1.00 98.19 193 TYR A C 1
ATOM 1462 O O . TYR A 1 193 ? 10.763 -10.111 -8.823 1.00 98.19 193 TYR A O 1
ATOM 1470 N N . THR A 1 194 ? 11.253 -10.932 -10.864 1.00 97.62 194 THR A N 1
ATOM 1471 C CA . THR A 1 194 ? 11.299 -9.667 -11.609 1.00 97.62 194 THR A CA 1
ATOM 1472 C C . THR A 1 194 ? 10.379 -9.765 -12.820 1.00 97.62 194 THR A C 1
ATOM 1474 O O . THR A 1 194 ? 10.231 -10.859 -13.371 1.00 97.62 194 THR A O 1
ATOM 1477 N N . TRP A 1 195 ? 9.793 -8.642 -13.234 1.00 96.56 195 TRP A N 1
ATOM 1478 C CA . TRP A 1 195 ? 8.992 -8.555 -14.460 1.00 96.56 195 TRP A CA 1
ATOM 1479 C C . TRP A 1 195 ? 9.826 -8.007 -15.612 1.00 96.56 195 TRP A C 1
ATOM 1481 O O . TRP A 1 195 ? 10.682 -7.127 -15.344 1.00 96.56 195 TRP A O 1
#

Foldseek 3Di:
DDDDDDDDDDDDDDDDDDDPDDDDDDDDDDDDDPPDDPPPPPVVPQDADEAALDDQPDALADPQGFSLSVLLVCLQVCLVVRHQAYEYFAQAAAAQPVLDLVRFDSNLQAADSVQSLCWCPSNGSGGSRGHPVSNVSSCVSNVVSNYHYHYDDNPPDHHDAPAWDFDQDPVRDTDTGRQWRQVVRCVQVPHRDID

Sequence (195 aa):
MTTSLHRAAWAAWVLTLGLAACSKEAAVPATSAPASQLASSDATAVNGVMLQGFYWDTPISNSQGTWWQVLGSRASEFSQAGFTAVWLPPAYKGWNPNQNPAAMDEGYGVYDRYDLGEFNQKGSVATRYGTLGQLTTCITALHNNGLQVYEDMVMNHLNGADAPESVKLQDGTTQSLYTKFNYTARAGAYSNYTW

Radius of gyration: 29.36 Å; chains: 1; bounding box: 83×76×63 Å

Secondary structure (DSSP, 8-state):
--------------------------PPPPPPPP-----------PPP-EEE---TT--SEETTEEHHHHHHHTHHHHHHTT--EEEEPP-SEE--TT-SGGG---S-SEEETT-SS-S-BTTBSSBTTB-HHHHHHHHHHHHHTT-EEEE----S-----SEEEEEE-TTS-EEEEEEE---TTTTTSS-----

pLDDT: mean 86.86, std 19.34, range [36.28, 98.94]